Protein AF-A0A9P5RRE8-F1 (afdb_monomer_lite)

Radius of gyration: 22.24 Å; chains: 1; bounding box: 60×49×80 Å

Foldseek 3Di:
DLVVVLVPLQDQEDADEEDEPVRLVVVLVQLAQDPVDNDGSHNRHAYYAYPDYPPDDDPCNQVSLLSSLCSPQARHQYDHEAEHEQSNLVSCLRRHQQYQYDHYAAYNNCELVSVLSNQQSHLNHAEDAHHDPDDPPDPRGDAYEPCSVDPCPVVDDPPPDDPDGSNNVRHQYDFGAHDDPPPDDDFGFTFDDHDPDDDPDDDDDPDRDRDGPPPPPDDDDDDDDDDDD

pLDDT: mean 74.29, std 22.04, range [26.3, 97.75]

Sequence (229 aa):
WIRRLRVCVHLVSLHIQAVCLAELRVLVNALKPSTTTSTSVFPHLHSIHIDNFGAWLPDRLDENMAELLRACQTRWRSVNLPSLGTVAVETLIKHCGMLEHLVVRRCLGLTSASMQKILSSSPRLVTFSTLESDSLTVRETTHITVKDYIDLDSSLSSQQLLKSWQCELTLEVFRAKIAESLNQTSAHCTVWVPYPQASPKKRTRTKVTISNTMSMNVLRDSQTSNNSS

Organism: NCBI:txid64567

InterPro domains:
  IPR032675 Leucine-rich repeat domain superfamily [G3DSA:3.80.10.10] (2-210)

Structure (mmCIF, N/CA/C/O backbone):
data_AF-A0A9P5RRE8-F1
#
_entry.id   AF-A0A9P5RRE8-F1
#
loop_
_atom_site.group_PDB
_atom_site.id
_atom_site.type_symbol
_atom_site.label_atom_id
_atom_site.label_alt_id
_atom_site.label_comp_id
_atom_site.label_asym_id
_atom_si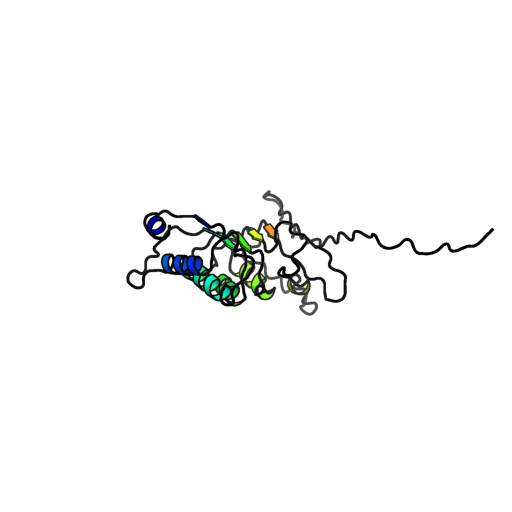te.label_entity_id
_atom_site.label_seq_id
_atom_site.pdbx_PDB_ins_code
_atom_site.Cartn_x
_atom_site.Cartn_y
_atom_site.Cartn_z
_atom_site.occupancy
_atom_site.B_iso_or_equiv
_atom_site.auth_seq_id
_atom_site.auth_comp_id
_atom_site.auth_asym_id
_atom_site.auth_atom_id
_atom_site.pdbx_PDB_model_num
ATOM 1 N N . TRP A 1 1 ? 12.536 -7.642 -19.749 1.00 80.44 1 TRP A N 1
ATOM 2 C CA . TRP A 1 1 ? 11.134 -7.899 -19.356 1.00 80.44 1 TRP A CA 1
ATOM 3 C C . TRP A 1 1 ? 10.226 -6.680 -19.568 1.00 80.44 1 TRP A C 1
ATOM 5 O O . TRP A 1 1 ? 9.163 -6.846 -20.144 1.00 80.44 1 TRP A O 1
ATOM 15 N N . ILE A 1 2 ? 10.647 -5.450 -19.246 1.00 78.62 2 ILE A N 1
ATOM 16 C CA . ILE A 1 2 ? 9.821 -4.226 -19.404 1.00 78.62 2 ILE A CA 1
ATOM 17 C C . ILE A 1 2 ? 9.302 -3.988 -20.829 1.00 78.62 2 ILE A C 1
ATOM 19 O O . ILE A 1 2 ? 8.134 -3.658 -21.007 1.00 78.62 2 ILE A O 1
ATOM 23 N N . ARG A 1 3 ? 10.127 -4.215 -21.863 1.00 84.06 3 ARG A N 1
ATOM 24 C CA . ARG A 1 3 ? 9.654 -4.150 -23.261 1.00 84.06 3 ARG A CA 1
ATOM 25 C C . ARG A 1 3 ? 8.518 -5.138 -23.543 1.00 84.06 3 ARG A C 1
ATOM 27 O O . ARG A 1 3 ? 7.618 -4.797 -24.292 1.00 84.06 3 ARG A O 1
ATOM 34 N N . ARG A 1 4 ? 8.546 -6.327 -22.925 1.00 85.56 4 ARG A N 1
ATOM 35 C CA . ARG A 1 4 ? 7.469 -7.322 -23.044 1.00 85.56 4 ARG A CA 1
ATOM 36 C C . ARG A 1 4 ? 6.225 -6.882 -22.280 1.00 85.56 4 ARG A C 1
ATOM 38 O O . ARG A 1 4 ? 5.140 -7.007 -22.824 1.00 85.56 4 ARG A O 1
ATOM 45 N N . LEU A 1 5 ? 6.384 -6.294 -21.086 1.00 85.69 5 LEU A N 1
ATOM 46 C CA . LEU A 1 5 ? 5.250 -5.733 -20.344 1.00 85.69 5 LEU A CA 1
ATOM 47 C C . LEU A 1 5 ? 4.485 -4.716 -21.185 1.00 85.69 5 LEU A C 1
ATOM 49 O O . LEU A 1 5 ? 3.274 -4.817 -21.250 1.00 85.69 5 LEU A O 1
ATOM 53 N N . ARG A 1 6 ? 5.161 -3.810 -21.903 1.00 83.81 6 ARG A N 1
ATOM 54 C CA . ARG A 1 6 ? 4.491 -2.793 -22.740 1.00 83.81 6 ARG A CA 1
ATOM 55 C C . ARG A 1 6 ? 3.540 -3.355 -23.804 1.00 83.81 6 ARG A C 1
ATOM 57 O O . ARG A 1 6 ? 2.680 -2.622 -24.271 1.00 83.81 6 ARG A O 1
ATOM 64 N N . VAL A 1 7 ? 3.695 -4.619 -24.194 1.00 88.69 7 VAL A N 1
ATOM 65 C CA . VAL A 1 7 ? 2.799 -5.287 -25.152 1.00 88.69 7 VAL A CA 1
ATOM 66 C C . VAL A 1 7 ? 1.551 -5.850 -24.451 1.00 88.69 7 VAL A C 1
ATOM 68 O O . VAL A 1 7 ? 0.517 -6.062 -25.077 1.00 88.69 7 VAL A O 1
ATOM 71 N N . CYS A 1 8 ? 1.604 -6.043 -23.133 1.00 90.56 8 CYS A N 1
ATOM 72 C CA . CYS A 1 8 ? 0.513 -6.564 -22.316 1.00 90.56 8 CYS A CA 1
ATOM 73 C C . CYS A 1 8 ? -0.484 -5.458 -21.933 1.00 90.56 8 CYS A C 1
ATOM 75 O O . CYS A 1 8 ? -0.593 -5.080 -20.767 1.00 90.56 8 CYS A O 1
ATOM 77 N N . VAL A 1 9 ? -1.249 -4.954 -22.903 1.00 89.81 9 VAL A N 1
ATOM 78 C CA . VAL A 1 9 ? -2.260 -3.900 -22.672 1.00 89.81 9 VAL A CA 1
ATOM 79 C C . VAL A 1 9 ? -3.349 -4.311 -21.672 1.00 89.81 9 VAL A C 1
ATOM 81 O O . VAL A 1 9 ? -3.897 -3.462 -20.976 1.00 89.81 9 VAL A O 1
ATOM 84 N N . HIS A 1 10 ? -3.609 -5.615 -21.542 1.00 94.12 10 HIS A N 1
ATOM 85 C CA . HIS A 1 10 ? -4.569 -6.199 -20.600 1.00 94.12 10 HIS A CA 1
ATOM 86 C C . HIS A 1 10 ? -3.937 -6.635 -19.272 1.00 94.12 10 HIS A C 1
ATOM 88 O O . HIS A 1 10 ? -4.516 -7.447 -18.558 1.00 94.12 10 HIS A O 1
ATOM 94 N N . LEU A 1 11 ? -2.738 -6.153 -18.933 1.00 94.19 11 LEU A N 1
ATOM 95 C CA . LEU A 1 11 ? -2.107 -6.492 -17.661 1.00 94.19 11 LEU A CA 1
ATOM 96 C C . LEU A 1 11 ? -2.949 -5.953 -16.494 1.00 94.19 11 LEU A C 1
ATOM 98 O O . LEU A 1 11 ? -3.102 -4.743 -16.349 1.00 94.19 11 LEU A O 1
ATOM 102 N N . VAL A 1 12 ? -3.472 -6.860 -15.668 1.00 95.50 12 VAL A N 1
ATOM 103 C CA . VAL A 1 12 ? -4.339 -6.543 -14.517 1.00 95.50 12 VAL A CA 1
ATOM 104 C C . VAL A 1 12 ? -3.569 -6.548 -13.195 1.00 95.50 12 VAL A C 1
ATOM 106 O O . VAL A 1 12 ? -3.781 -5.696 -12.327 1.00 95.50 12 VAL A O 1
ATOM 109 N N . SER A 1 13 ? -2.658 -7.510 -13.053 1.00 96.50 13 SER A N 1
ATOM 110 C CA . SER A 1 13 ? -1.859 -7.738 -11.854 1.00 96.50 13 SER A CA 1
ATOM 111 C C . SER A 1 13 ? -0.400 -7.955 -12.226 1.00 96.50 13 SER A C 1
ATOM 113 O O . SER A 1 13 ? -0.099 -8.626 -13.216 1.00 96.50 13 SER A O 1
ATOM 115 N N . LEU A 1 14 ? 0.498 -7.372 -11.437 1.00 95.44 14 LEU A N 1
ATOM 116 C CA . LEU A 1 14 ? 1.935 -7.507 -11.597 1.00 95.44 14 LEU A CA 1
ATOM 117 C C . LEU A 1 14 ? 2.554 -8.005 -10.295 1.00 95.44 14 LEU A C 1
ATOM 119 O O . LEU A 1 14 ? 2.571 -7.294 -9.291 1.00 95.44 14 LEU A O 1
ATOM 123 N N . HIS A 1 15 ? 3.104 -9.213 -10.338 1.00 95.88 15 HIS A N 1
ATOM 124 C CA . HIS A 1 15 ? 3.855 -9.802 -9.237 1.00 95.88 15 HIS A CA 1
ATOM 125 C C . HIS A 1 15 ? 5.331 -9.867 -9.608 1.00 95.88 15 HIS A C 1
ATOM 127 O O . HIS A 1 15 ? 5.690 -10.385 -10.665 1.00 95.88 15 HIS A O 1
ATOM 133 N N . ILE A 1 16 ? 6.179 -9.303 -8.752 1.00 93.06 16 ILE A N 1
ATOM 134 C CA . ILE A 1 16 ? 7.621 -9.274 -8.942 1.00 93.06 16 ILE A CA 1
ATOM 135 C C . ILE A 1 16 ? 8.304 -9.788 -7.683 1.00 93.06 16 ILE A C 1
ATOM 137 O O . ILE A 1 16 ? 8.138 -9.259 -6.583 1.00 93.06 16 ILE A O 1
ATOM 141 N N . GLN A 1 17 ? 9.108 -10.823 -7.865 1.00 91.44 17 GLN A N 1
ATOM 142 C CA . GLN A 1 17 ? 9.953 -11.368 -6.822 1.00 91.44 17 GLN A CA 1
ATOM 143 C C . GLN A 1 17 ? 11.336 -10.724 -6.915 1.00 91.44 17 GLN A C 1
ATOM 145 O O . GLN A 1 17 ? 11.879 -10.630 -8.009 1.00 91.44 17 GLN A O 1
ATOM 150 N N . ALA A 1 18 ? 11.893 -10.313 -5.771 1.00 80.62 18 ALA A N 1
ATOM 151 C CA . ALA A 1 18 ? 13.255 -9.787 -5.643 1.00 80.62 18 ALA A CA 1
ATOM 152 C C . ALA A 1 18 ? 13.597 -8.667 -6.645 1.00 80.62 18 ALA A C 1
ATOM 154 O O . ALA A 1 18 ? 14.193 -8.901 -7.691 1.00 80.62 18 ALA A O 1
ATOM 155 N N . VAL A 1 19 ? 13.253 -7.426 -6.299 1.00 84.56 19 VAL A N 1
ATOM 156 C CA . VAL A 1 19 ? 13.511 -6.262 -7.160 1.00 84.56 19 VAL A CA 1
ATOM 157 C C . VAL A 1 19 ? 14.700 -5.478 -6.626 1.00 84.56 19 VAL A C 1
ATOM 159 O O . VAL A 1 19 ? 14.684 -5.037 -5.476 1.00 84.56 19 VAL A O 1
ATOM 162 N N . CYS A 1 20 ? 15.729 -5.257 -7.447 1.00 90.06 20 CYS A N 1
ATOM 163 C CA . CYS A 1 20 ? 16.768 -4.292 -7.086 1.00 90.06 20 CYS A CA 1
ATOM 164 C C . CYS A 1 20 ? 16.300 -2.850 -7.365 1.00 90.06 20 CYS A C 1
ATOM 166 O O . CYS A 1 20 ? 15.386 -2.603 -8.155 1.00 90.06 20 CYS A O 1
ATOM 168 N N . LEU A 1 21 ? 16.943 -1.855 -6.748 1.00 89.62 21 LEU A N 1
ATOM 169 C CA . LEU A 1 21 ? 16.524 -0.452 -6.882 1.00 89.62 21 LEU A CA 1
ATOM 170 C C . LEU A 1 21 ? 16.512 0.043 -8.339 1.00 89.62 21 LEU A C 1
ATOM 172 O O . LEU A 1 21 ? 15.637 0.819 -8.726 1.00 89.62 21 LEU A O 1
ATOM 176 N N . ALA A 1 22 ? 17.477 -0.401 -9.150 1.00 91.00 22 ALA A N 1
ATOM 177 C CA . ALA A 1 22 ? 17.543 -0.034 -10.560 1.00 91.00 22 ALA A CA 1
ATOM 178 C C . ALA A 1 22 ? 16.308 -0.540 -11.319 1.00 91.00 22 ALA A C 1
ATOM 180 O O . ALA A 1 22 ? 15.677 0.229 -12.039 1.00 91.00 22 ALA A O 1
ATOM 181 N N . GLU A 1 23 ? 15.907 -1.792 -11.101 1.00 91.06 23 GLU A N 1
ATOM 182 C CA . GLU A 1 23 ? 14.725 -2.387 -11.732 1.00 91.06 23 GLU A CA 1
ATOM 183 C C . GLU A 1 23 ? 13.427 -1.722 -11.283 1.00 91.06 23 GLU A C 1
ATOM 185 O O . GLU A 1 23 ? 12.561 -1.473 -12.122 1.00 91.06 23 GLU A O 1
ATOM 190 N N . LEU A 1 24 ? 13.318 -1.359 -9.999 1.00 92.06 24 LEU A N 1
ATOM 191 C CA . LEU A 1 24 ? 12.180 -0.595 -9.487 1.00 92.06 24 LEU A CA 1
ATOM 192 C C . LEU A 1 24 ? 12.048 0.751 -10.212 1.00 92.06 24 LEU A C 1
ATOM 194 O O . LEU A 1 24 ? 10.953 1.118 -10.624 1.00 92.06 24 LEU A O 1
ATOM 198 N N . ARG A 1 25 ? 13.154 1.466 -10.446 1.00 92.94 25 ARG A N 1
ATOM 199 C CA . ARG A 1 25 ? 13.129 2.728 -11.208 1.00 92.94 25 ARG A CA 1
ATOM 200 C C . ARG A 1 25 ? 12.659 2.528 -12.640 1.00 92.94 25 ARG A C 1
ATOM 202 O O . ARG A 1 25 ? 11.852 3.315 -13.137 1.00 92.94 25 ARG A O 1
ATOM 209 N N . VAL A 1 26 ? 13.149 1.488 -13.319 1.00 93.19 26 VAL A N 1
ATOM 210 C CA . VAL A 1 26 ? 12.703 1.229 -14.693 1.00 93.19 26 VAL A CA 1
ATOM 211 C C . VAL A 1 26 ? 11.227 0.814 -14.713 1.00 93.19 26 VAL A C 1
ATOM 213 O O . VAL A 1 26 ? 10.501 1.249 -15.606 1.00 93.19 26 VAL A O 1
ATOM 216 N N . LEU A 1 27 ? 10.756 0.058 -13.714 1.00 93.00 27 LEU A N 1
ATOM 217 C CA . LEU A 1 27 ? 9.337 -0.254 -13.535 1.00 93.00 27 LEU A CA 1
ATOM 218 C C . LEU A 1 27 ? 8.502 1.016 -13.372 1.00 93.00 27 LEU A C 1
ATOM 220 O O . LEU A 1 27 ? 7.571 1.233 -14.139 1.00 93.00 27 LEU A O 1
ATOM 224 N N . VAL A 1 28 ? 8.858 1.871 -12.414 1.00 93.62 28 VAL A N 1
ATOM 225 C CA . VAL A 1 28 ? 8.182 3.147 -12.147 1.00 93.62 28 VAL A CA 1
ATOM 226 C C . VAL A 1 28 ? 8.079 3.979 -13.424 1.00 93.62 28 VAL A C 1
ATOM 228 O O . VAL A 1 28 ? 7.000 4.450 -13.774 1.00 93.62 28 VAL A O 1
ATOM 231 N N . ASN A 1 29 ? 9.174 4.104 -14.176 1.00 92.06 29 AS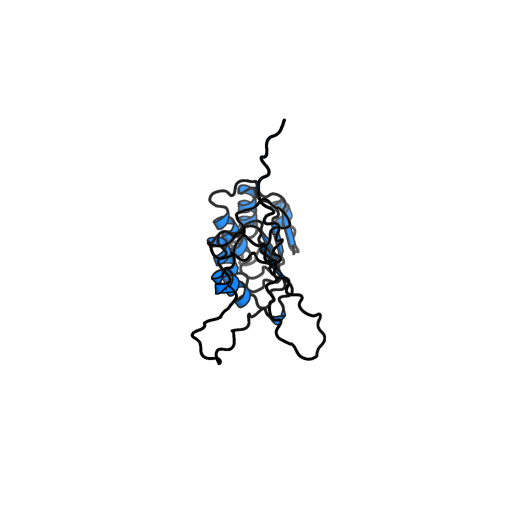N A N 1
ATOM 232 C CA . ASN A 1 29 ? 9.182 4.843 -15.438 1.00 92.06 29 ASN A CA 1
ATOM 233 C C . ASN A 1 29 ? 8.340 4.184 -16.537 1.00 92.06 29 ASN A C 1
ATOM 235 O O . ASN A 1 29 ? 7.840 4.879 -17.415 1.00 92.06 29 ASN A O 1
ATOM 239 N N . ALA A 1 30 ? 8.176 2.861 -16.511 1.00 91.19 30 ALA A N 1
ATOM 240 C CA . ALA A 1 30 ? 7.291 2.161 -17.436 1.00 91.19 30 ALA A CA 1
ATOM 241 C C . ALA A 1 30 ? 5.808 2.320 -17.070 1.00 91.19 30 ALA A C 1
ATOM 243 O O . ALA A 1 30 ? 4.969 2.271 -17.965 1.00 91.19 30 ALA A O 1
ATOM 244 N N . LEU A 1 31 ? 5.498 2.496 -15.782 1.00 91.56 31 LEU A N 1
ATOM 245 C CA . LEU A 1 31 ? 4.139 2.685 -15.271 1.00 91.56 31 LEU A CA 1
ATOM 246 C C . LEU A 1 31 ? 3.657 4.135 -15.377 1.00 91.56 31 LEU A C 1
ATOM 248 O O . LEU A 1 31 ? 2.453 4.363 -15.495 1.00 91.56 31 LEU A O 1
ATOM 252 N N . LYS A 1 32 ? 4.576 5.110 -15.323 1.00 90.81 32 LYS A N 1
ATOM 253 C CA . LYS A 1 32 ? 4.244 6.533 -15.454 1.00 90.81 32 LYS A CA 1
ATOM 254 C C . LYS A 1 32 ? 3.468 6.774 -16.760 1.00 90.81 32 LYS A C 1
ATOM 256 O O . LYS A 1 32 ? 3.878 6.269 -17.809 1.00 90.81 32 LYS A O 1
ATOM 261 N N . PRO A 1 33 ? 2.373 7.557 -16.722 1.00 86.62 33 PRO A N 1
ATOM 262 C CA . PRO A 1 33 ? 1.720 8.028 -17.934 1.00 86.62 33 PRO A CA 1
ATOM 263 C C . PRO A 1 33 ? 2.743 8.720 -18.833 1.00 86.62 33 PRO A C 1
ATOM 265 O O . PRO A 1 33 ? 3.636 9.421 -18.348 1.00 86.62 33 PRO A O 1
ATOM 268 N N . SER A 1 34 ? 2.628 8.508 -20.139 1.00 84.88 34 SER A N 1
ATOM 269 C CA . SER A 1 34 ? 3.499 9.194 -21.085 1.00 84.88 34 SER A CA 1
ATOM 270 C C . SER A 1 34 ? 3.222 10.696 -21.024 1.00 84.88 34 SER A C 1
ATOM 272 O O . SER A 1 34 ? 2.073 11.122 -21.001 1.00 84.88 34 SER A O 1
ATOM 274 N N . THR A 1 35 ? 4.258 11.531 -21.048 1.00 85.75 35 THR A N 1
ATOM 275 C CA . THR A 1 35 ? 4.074 12.994 -21.107 1.00 85.75 35 THR A CA 1
ATOM 276 C C . THR A 1 35 ? 3.379 13.444 -22.393 1.00 85.75 35 THR A C 1
ATOM 278 O O . THR A 1 35 ? 2.811 14.528 -22.439 1.00 85.75 35 THR A O 1
ATOM 281 N N . THR A 1 36 ? 3.416 12.606 -23.433 1.00 88.25 36 THR A N 1
ATOM 282 C CA . THR A 1 36 ? 2.820 12.883 -24.748 1.00 88.25 36 THR A CA 1
ATOM 283 C C . THR A 1 36 ? 1.382 12.396 -24.868 1.00 88.25 36 THR A C 1
ATOM 285 O O . THR A 1 36 ? 0.629 12.915 -25.684 1.00 88.25 36 THR A O 1
ATOM 288 N N . THR A 1 37 ? 0.987 11.400 -24.073 1.00 81.62 37 THR A N 1
ATOM 289 C CA . THR A 1 37 ? -0.350 10.806 -24.121 1.00 81.62 37 THR A CA 1
ATOM 290 C C . THR A 1 37 ? -0.856 10.633 -22.696 1.00 81.62 37 THR A C 1
ATOM 292 O O . THR A 1 37 ? -0.274 9.898 -21.907 1.00 81.62 37 THR A O 1
ATOM 295 N N . SER A 1 38 ? -1.970 11.286 -22.352 1.00 81.56 38 SER A N 1
ATOM 296 C CA . SER A 1 38 ? -2.584 11.208 -21.012 1.00 81.56 38 SER A CA 1
ATOM 297 C C . SER A 1 38 ? -3.068 9.799 -20.625 1.00 81.56 38 SER A C 1
ATOM 299 O O . SER A 1 38 ? -3.634 9.600 -19.553 1.00 81.56 38 SER A O 1
ATOM 301 N N . THR A 1 39 ? -2.863 8.807 -21.488 1.00 82.94 39 THR A N 1
ATOM 302 C CA . THR A 1 39 ? -3.197 7.406 -21.269 1.00 82.94 39 THR A CA 1
ATOM 303 C C . THR A 1 39 ? -2.045 6.681 -20.578 1.00 82.94 39 THR A C 1
ATOM 305 O O . THR A 1 39 ? -0.919 6.651 -21.076 1.00 82.94 39 THR A O 1
ATOM 308 N N . SER A 1 40 ? -2.335 6.049 -19.438 1.00 84.81 40 SER A N 1
ATOM 309 C CA . SER A 1 40 ? -1.409 5.099 -18.817 1.00 84.81 40 SER A CA 1
ATOM 310 C C . SER A 1 40 ? -1.080 3.966 -19.793 1.00 84.81 40 SER A C 1
ATOM 312 O O . SER A 1 40 ? -1.964 3.466 -20.488 1.00 84.81 40 SER A O 1
ATOM 314 N N . VAL A 1 41 ? 0.183 3.531 -19.798 1.00 87.44 41 VAL A N 1
ATOM 315 C CA . VAL A 1 41 ? 0.658 2.372 -20.577 1.00 87.44 41 VAL A CA 1
ATOM 316 C C . VAL A 1 41 ? -0.095 1.093 -20.188 1.00 87.44 41 VAL A C 1
ATOM 318 O O . VAL A 1 41 ? -0.244 0.188 -21.004 1.00 87.44 41 VAL A O 1
ATOM 321 N N . PHE A 1 42 ? -0.604 1.035 -18.955 1.00 91.31 42 PHE A N 1
ATOM 322 C CA . PHE A 1 42 ? -1.296 -0.121 -18.401 1.00 91.31 42 PHE A CA 1
ATOM 323 C C . PHE A 1 42 ? -2.689 0.274 -17.907 1.00 91.31 42 PHE A C 1
ATOM 325 O O . PHE A 1 42 ? -2.914 0.419 -16.704 1.00 91.31 42 PHE A O 1
ATOM 332 N N . PRO A 1 43 ? -3.662 0.444 -18.818 1.00 89.81 43 PRO A N 1
ATOM 333 C CA . PRO A 1 43 ? -4.989 0.943 -18.474 1.00 89.81 43 PRO A CA 1
ATOM 334 C C . PRO A 1 43 ? -5.820 -0.040 -17.641 1.00 89.81 43 PRO A C 1
ATOM 336 O O . PRO A 1 43 ? -6.920 0.319 -17.230 1.00 89.81 43 PRO A O 1
ATOM 339 N N . HIS A 1 44 ? -5.347 -1.257 -17.385 1.00 92.88 44 HIS A N 1
ATOM 340 C CA . HIS A 1 44 ? -6.048 -2.239 -16.555 1.00 92.88 44 HIS A CA 1
ATOM 341 C C . HIS A 1 44 ? -5.267 -2.651 -15.305 1.00 92.88 44 HIS A C 1
ATOM 343 O O . HIS A 1 44 ? -5.818 -3.370 -14.475 1.00 92.88 44 HIS A O 1
ATOM 349 N N . LEU A 1 45 ? -4.034 -2.164 -15.126 1.00 94.69 45 LEU A N 1
ATOM 350 C CA . LEU A 1 45 ? -3.211 -2.551 -13.988 1.00 94.69 45 LEU A CA 1
ATOM 351 C C . LEU A 1 45 ? -3.745 -1.896 -12.716 1.00 94.69 45 LEU A C 1
ATOM 353 O O . LEU A 1 45 ? -3.790 -0.672 -12.597 1.00 94.69 45 LEU A O 1
ATOM 357 N N . HIS A 1 46 ? -4.143 -2.731 -11.763 1.00 95.69 46 HIS A N 1
ATOM 358 C CA . HIS A 1 46 ? -4.680 -2.290 -10.477 1.00 95.69 46 HIS A CA 1
ATOM 359 C C . HIS A 1 46 ? -4.195 -3.133 -9.294 1.00 95.69 46 HIS A C 1
ATOM 361 O O . HIS A 1 46 ? -4.595 -2.879 -8.156 1.00 95.69 46 HIS A O 1
ATOM 367 N N . SER A 1 47 ? -3.369 -4.152 -9.536 1.00 96.94 47 SER A N 1
ATOM 368 C CA . SER A 1 47 ? -2.755 -4.967 -8.491 1.00 96.94 47 SER A CA 1
ATOM 369 C C . SER A 1 47 ? -1.243 -5.013 -8.674 1.00 96.94 47 SER A C 1
ATOM 371 O O . SER A 1 47 ? -0.754 -5.253 -9.779 1.00 96.94 47 SER A O 1
ATOM 373 N N . ILE A 1 48 ? -0.510 -4.762 -7.593 1.00 96.38 48 ILE A N 1
ATOM 374 C CA . ILE A 1 48 ? 0.942 -4.890 -7.556 1.00 96.38 48 ILE A CA 1
ATOM 375 C C . ILE A 1 48 ? 1.381 -5.650 -6.314 1.00 96.38 48 ILE A C 1
ATOM 377 O O . ILE A 1 48 ? 0.933 -5.371 -5.202 1.00 96.38 48 ILE A O 1
ATOM 381 N N . HIS A 1 49 ? 2.281 -6.603 -6.522 1.00 96.44 49 HIS A N 1
ATOM 382 C CA . HIS A 1 49 ? 2.881 -7.403 -5.472 1.00 96.44 49 HIS A CA 1
ATOM 383 C C . HIS A 1 49 ? 4.399 -7.424 -5.650 1.00 96.44 49 HIS A C 1
ATOM 385 O O . HIS A 1 49 ? 4.900 -7.861 -6.684 1.00 96.44 49 HIS A O 1
ATOM 391 N N . ILE A 1 50 ? 5.129 -6.947 -4.643 1.00 94.56 50 ILE A N 1
ATOM 392 C CA . ILE A 1 50 ? 6.587 -7.014 -4.574 1.00 94.56 50 ILE A CA 1
ATOM 393 C C . ILE A 1 50 ? 6.959 -7.760 -3.293 1.00 94.56 50 ILE A C 1
ATOM 395 O O . ILE A 1 50 ? 6.646 -7.308 -2.198 1.00 94.56 50 ILE A O 1
ATOM 399 N N . ASP A 1 51 ? 7.617 -8.910 -3.417 1.00 89.12 51 ASP A N 1
ATOM 400 C CA . ASP A 1 51 ? 7.838 -9.784 -2.256 1.00 89.12 51 ASP A CA 1
ATOM 401 C C . ASP A 1 51 ? 9.079 -9.444 -1.438 1.00 89.12 51 ASP A C 1
ATOM 403 O O . ASP A 1 51 ? 9.095 -9.631 -0.224 1.00 89.12 51 ASP A O 1
ATOM 407 N N . ASN A 1 52 ? 10.151 -9.000 -2.089 1.00 83.31 52 ASN A N 1
ATOM 408 C CA . ASN A 1 52 ? 11.436 -8.870 -1.420 1.00 83.31 52 ASN A CA 1
ATOM 409 C C . ASN A 1 52 ? 12.261 -7.734 -2.024 1.00 83.31 52 ASN A C 1
ATOM 411 O O . ASN A 1 52 ? 12.395 -7.642 -3.246 1.00 83.31 52 ASN A O 1
ATOM 415 N N . PHE A 1 53 ? 12.850 -6.916 -1.155 1.00 75.88 53 PHE A N 1
ATOM 416 C CA . PHE A 1 53 ? 14.052 -6.156 -1.491 1.00 75.88 53 PHE A CA 1
ATOM 417 C C . PHE A 1 53 ? 15.214 -6.880 -0.843 1.00 75.88 53 PHE A C 1
ATOM 419 O O . PHE A 1 53 ? 15.057 -7.406 0.257 1.00 75.88 53 PHE A O 1
ATOM 426 N N . GLY A 1 54 ? 16.371 -6.900 -1.506 1.00 68.75 54 GLY A N 1
ATOM 427 C CA . GLY A 1 54 ? 17.598 -7.387 -0.875 1.00 68.75 54 GLY A CA 1
ATOM 428 C C . GLY A 1 54 ? 17.757 -6.815 0.541 1.00 68.75 54 GLY A C 1
ATOM 429 O O . GLY A 1 54 ? 17.215 -5.753 0.840 1.00 68.75 54 GLY A O 1
ATOM 430 N N . ALA A 1 55 ? 18.475 -7.533 1.409 1.00 65.88 55 ALA A N 1
ATOM 431 C CA . ALA A 1 55 ? 18.546 -7.305 2.862 1.00 65.88 55 ALA A CA 1
ATOM 432 C C . ALA A 1 55 ? 18.840 -5.856 3.314 1.00 65.88 55 ALA A C 1
ATOM 434 O O . ALA A 1 55 ? 18.618 -5.516 4.471 1.00 65.88 55 ALA A O 1
ATOM 435 N N . TRP A 1 56 ? 19.284 -4.995 2.403 1.00 68.56 56 TRP A N 1
ATOM 436 C CA . TRP A 1 56 ? 19.582 -3.592 2.627 1.00 68.56 56 TRP A CA 1
ATOM 437 C C . TRP A 1 56 ? 18.512 -2.728 1.960 1.00 68.56 56 TRP A C 1
ATOM 439 O O . TRP A 1 56 ? 18.382 -2.742 0.735 1.00 68.56 56 TRP A O 1
ATOM 449 N N . LEU A 1 57 ? 17.749 -1.978 2.761 1.00 67.69 57 LEU A N 1
ATOM 450 C CA . LEU A 1 57 ? 16.875 -0.917 2.259 1.00 67.69 57 LEU A CA 1
ATOM 451 C C . LEU A 1 57 ? 17.786 0.251 1.840 1.00 67.69 57 LEU A C 1
ATOM 453 O O . LEU A 1 57 ? 18.400 0.861 2.710 1.00 67.69 57 LEU A O 1
ATOM 457 N N . PRO A 1 58 ? 17.942 0.555 0.542 1.00 75.94 58 PRO A N 1
ATOM 458 C CA . PRO A 1 58 ? 18.778 1.674 0.126 1.00 75.94 58 PRO A CA 1
ATOM 459 C C . PRO A 1 58 ? 18.139 3.006 0.541 1.00 75.94 58 PRO A C 1
ATOM 461 O O . PRO A 1 58 ? 16.911 3.117 0.529 1.00 75.94 58 PRO A O 1
ATOM 464 N N . ASP A 1 59 ? 18.968 4.034 0.761 1.00 77.19 59 ASP A N 1
ATOM 465 C CA . ASP A 1 59 ? 18.620 5.412 1.182 1.00 77.19 59 ASP A CA 1
ATOM 466 C C . ASP A 1 59 ? 17.594 6.155 0.300 1.00 77.19 59 ASP A C 1
ATOM 468 O O . ASP A 1 59 ? 17.325 7.332 0.504 1.00 77.19 59 ASP A O 1
ATOM 472 N N . ARG A 1 60 ? 17.032 5.503 -0.724 1.00 86.94 60 ARG A N 1
ATOM 473 C CA . ARG A 1 60 ? 16.010 6.066 -1.616 1.00 86.94 60 ARG A CA 1
ATOM 474 C C . ARG A 1 60 ? 14.838 5.139 -1.900 1.00 86.94 60 ARG A C 1
ATOM 476 O O . ARG A 1 60 ? 14.122 5.324 -2.888 1.00 86.94 60 ARG A O 1
ATOM 483 N N . LEU A 1 61 ? 14.689 4.052 -1.147 1.00 91.19 61 LEU A N 1
ATOM 484 C CA . LEU A 1 61 ? 13.612 3.108 -1.427 1.00 91.19 61 LEU A CA 1
ATOM 485 C C . LEU A 1 61 ? 12.240 3.773 -1.262 1.00 91.19 61 LEU A C 1
ATOM 487 O O . LEU A 1 61 ? 11.356 3.539 -2.084 1.00 91.19 61 LEU A O 1
ATOM 491 N N . ASP A 1 62 ? 12.093 4.633 -0.254 1.00 93.00 62 ASP A N 1
ATOM 492 C CA . ASP A 1 62 ? 10.833 5.299 0.064 1.00 93.00 62 ASP A CA 1
ATOM 493 C C . ASP A 1 62 ? 10.345 6.203 -1.078 1.00 93.00 62 ASP A C 1
ATOM 495 O O . ASP A 1 62 ? 9.206 6.086 -1.524 1.00 93.00 62 ASP A O 1
ATOM 499 N N . GLU A 1 63 ? 11.214 7.030 -1.661 1.00 95.56 63 GLU A N 1
ATOM 500 C CA . GLU A 1 63 ? 10.844 7.895 -2.785 1.00 95.56 63 GLU A CA 1
ATOM 501 C C . GLU A 1 63 ? 10.460 7.082 -4.020 1.00 95.56 63 GLU A C 1
ATOM 503 O O . GLU A 1 63 ? 9.518 7.439 -4.725 1.00 95.56 63 GLU A O 1
ATOM 508 N N . ASN A 1 64 ? 11.146 5.964 -4.278 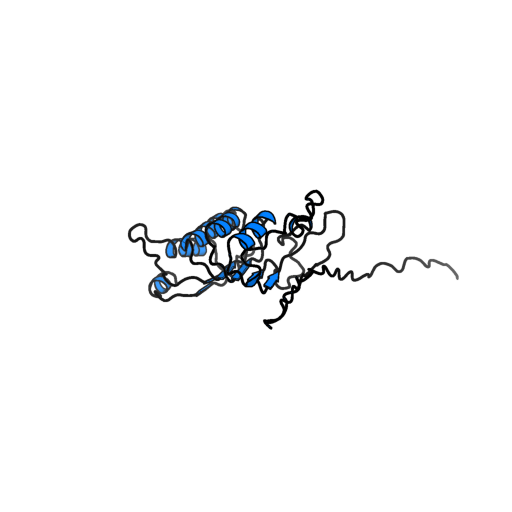1.00 94.06 64 ASN A N 1
ATOM 509 C CA . ASN A 1 64 ? 10.813 5.098 -5.409 1.00 94.06 64 ASN A CA 1
ATOM 510 C C . ASN A 1 64 ? 9.474 4.378 -5.195 1.00 94.06 64 ASN A C 1
ATOM 512 O O . ASN A 1 64 ? 8.706 4.229 -6.145 1.00 94.06 64 ASN A O 1
ATOM 516 N N . MET A 1 65 ? 9.155 3.990 -3.958 1.00 94.56 65 MET A N 1
ATOM 517 C CA . MET A 1 65 ? 7.833 3.465 -3.606 1.00 94.56 65 MET A CA 1
ATOM 518 C C . MET A 1 65 ? 6.744 4.520 -3.724 1.00 94.56 65 MET A C 1
ATOM 520 O O . MET A 1 65 ? 5.671 4.249 -4.260 1.00 94.56 65 MET A O 1
ATOM 524 N N . ALA A 1 66 ? 7.024 5.746 -3.292 1.00 95.50 66 ALA A N 1
ATOM 525 C CA . ALA A 1 66 ? 6.119 6.861 -3.491 1.00 95.50 66 ALA A CA 1
ATOM 526 C C . ALA A 1 66 ? 5.873 7.100 -4.990 1.00 95.50 66 ALA A C 1
ATOM 528 O O . ALA A 1 66 ? 4.731 7.216 -5.425 1.00 95.50 66 ALA A O 1
ATOM 529 N N . GLU A 1 67 ? 6.912 7.109 -5.823 1.00 95.75 67 GLU A N 1
ATOM 530 C CA . GLU A 1 67 ? 6.732 7.243 -7.270 1.00 95.75 67 GLU A CA 1
ATOM 531 C C . GLU A 1 67 ? 5.953 6.076 -7.890 1.00 95.75 67 GLU A C 1
ATOM 533 O O . GLU A 1 67 ? 5.115 6.309 -8.763 1.00 95.75 67 GLU A O 1
ATOM 538 N N . LEU A 1 68 ? 6.174 4.844 -7.421 1.00 94.94 68 LEU A N 1
ATOM 539 C CA . LEU A 1 68 ? 5.414 3.666 -7.840 1.00 94.94 68 LEU A CA 1
ATOM 540 C C . LEU A 1 68 ? 3.919 3.831 -7.552 1.00 94.94 68 LEU A C 1
ATOM 542 O O . LEU A 1 68 ? 3.083 3.624 -8.435 1.00 94.94 68 LEU A O 1
ATOM 546 N N . LEU A 1 69 ? 3.583 4.256 -6.334 1.00 94.88 69 LEU A N 1
ATOM 547 C CA . LEU A 1 69 ? 2.204 4.496 -5.921 1.00 94.88 69 LEU A CA 1
ATOM 548 C C . LEU A 1 69 ? 1.570 5.637 -6.732 1.00 94.88 69 LEU A C 1
ATOM 550 O O . LEU A 1 69 ? 0.433 5.495 -7.183 1.00 94.88 69 LEU A O 1
ATOM 554 N N . ARG A 1 70 ? 2.318 6.716 -7.018 1.00 93.69 70 ARG A N 1
ATOM 555 C CA . ARG A 1 70 ? 1.853 7.815 -7.888 1.00 93.69 70 ARG A CA 1
ATOM 556 C C . ARG A 1 70 ? 1.637 7.383 -9.329 1.00 93.69 70 ARG A C 1
ATOM 558 O O . ARG A 1 70 ? 0.761 7.941 -9.974 1.00 93.69 70 ARG A O 1
ATOM 565 N N . ALA A 1 71 ? 2.404 6.432 -9.859 1.00 90.19 71 ALA A N 1
ATOM 566 C CA . ALA A 1 71 ? 2.373 6.110 -11.287 1.00 90.19 71 ALA A CA 1
ATOM 567 C C . ALA A 1 71 ? 0.991 5.637 -11.782 1.00 90.19 71 ALA A C 1
ATOM 569 O O . ALA A 1 71 ? 0.633 5.928 -12.920 1.00 90.19 71 ALA A O 1
ATOM 570 N N . CYS A 1 72 ? 0.183 4.994 -10.929 1.00 79.75 72 CYS A N 1
ATOM 571 C CA . CYS A 1 72 ? -1.181 4.565 -11.287 1.00 79.75 72 CYS A CA 1
ATOM 572 C C . CYS A 1 72 ? -2.303 5.411 -10.646 1.00 79.75 72 CYS A C 1
ATOM 574 O O . CYS A 1 72 ? -3.466 5.014 -10.733 1.00 79.75 72 CYS A O 1
ATOM 576 N N . GLN A 1 73 ? -1.933 6.561 -10.054 1.00 73.50 73 GLN A N 1
ATOM 577 C CA . GLN A 1 73 ? -2.684 7.741 -9.563 1.00 73.50 73 GLN A CA 1
ATOM 578 C C . GLN A 1 73 ? -3.977 7.561 -8.743 1.00 73.50 73 GLN A C 1
ATOM 580 O O . GLN A 1 73 ? -4.190 8.359 -7.836 1.00 73.50 73 GLN A O 1
ATOM 585 N N . THR A 1 74 ? -4.830 6.578 -9.031 1.00 72.94 74 THR A N 1
ATOM 586 C CA . THR A 1 74 ? -6.104 6.299 -8.331 1.00 72.94 74 THR A CA 1
ATOM 587 C C . THR A 1 74 ? -6.592 4.855 -8.450 1.00 72.94 74 THR A C 1
ATOM 589 O O . THR A 1 74 ? -7.619 4.498 -7.874 1.00 72.94 74 THR A O 1
ATOM 592 N N . ARG A 1 75 ? -5.906 4.006 -9.223 1.00 88.19 75 ARG A N 1
ATOM 593 C CA . ARG A 1 75 ? -6.479 2.727 -9.676 1.00 88.19 75 ARG A CA 1
ATOM 594 C C . ARG A 1 75 ? -6.018 1.521 -8.883 1.00 88.19 75 ARG A C 1
ATOM 596 O O . ARG A 1 75 ? -6.485 0.422 -9.156 1.00 88.19 75 ARG A O 1
ATOM 603 N N . TRP A 1 76 ? -5.129 1.708 -7.914 1.00 95.19 76 TRP A N 1
ATOM 604 C CA . TRP A 1 76 ? -4.676 0.616 -7.070 1.00 95.19 76 TRP A CA 1
ATOM 605 C C . TRP A 1 76 ? -5.834 0.057 -6.245 1.00 95.19 76 TRP A C 1
ATOM 607 O O . TRP A 1 76 ? -6.398 0.745 -5.398 1.00 95.19 76 TRP A O 1
ATOM 617 N N . ARG A 1 77 ? -6.155 -1.211 -6.501 1.00 96.81 77 ARG A N 1
ATOM 618 C CA . ARG A 1 77 ? -7.068 -2.027 -5.697 1.00 96.81 77 ARG A CA 1
ATOM 619 C C . ARG A 1 77 ? -6.308 -2.953 -4.766 1.00 96.81 77 ARG A C 1
ATOM 621 O O . ARG A 1 77 ? -6.757 -3.207 -3.660 1.00 96.81 77 ARG A O 1
ATOM 628 N N . SER A 1 78 ? -5.153 -3.453 -5.188 1.00 97.69 78 SER A N 1
ATOM 629 C CA . SER A 1 78 ? -4.349 -4.371 -4.386 1.00 97.69 78 SER A CA 1
ATOM 630 C C . SER A 1 78 ? -2.888 -3.939 -4.399 1.00 97.69 78 SER A C 1
ATOM 632 O O . SER A 1 78 ? -2.276 -3.815 -5.458 1.00 97.69 78 SER A O 1
ATOM 634 N N . VAL A 1 79 ? -2.343 -3.677 -3.216 1.00 96.94 79 VAL A N 1
ATOM 635 C CA . VAL A 1 79 ? -0.960 -3.254 -3.007 1.00 96.94 79 VAL A CA 1
ATOM 636 C C . VAL A 1 79 ? -0.353 -4.171 -1.960 1.00 96.94 79 VAL A C 1
ATOM 638 O O . VAL A 1 79 ? -0.746 -4.140 -0.795 1.00 96.94 79 VAL A O 1
ATOM 641 N N . ASN A 1 80 ? 0.611 -4.984 -2.380 1.00 96.12 80 ASN A N 1
ATOM 642 C CA . ASN A 1 80 ? 1.429 -5.787 -1.488 1.00 96.12 80 ASN A CA 1
ATOM 643 C C . ASN A 1 80 ? 2.892 -5.380 -1.657 1.00 96.12 80 ASN A C 1
ATOM 645 O O . ASN A 1 80 ? 3.508 -5.659 -2.687 1.00 96.12 80 ASN A O 1
ATOM 649 N N . LEU A 1 81 ? 3.414 -4.654 -0.672 1.00 94.38 81 LEU A N 1
ATOM 650 C CA . LEU A 1 81 ? 4.762 -4.105 -0.702 1.00 94.38 81 LEU A CA 1
ATOM 651 C C . LEU A 1 81 ? 5.540 -4.572 0.529 1.00 94.38 81 LEU A C 1
ATOM 653 O O . LEU A 1 81 ? 5.005 -4.649 1.631 1.00 94.38 81 LEU A O 1
ATOM 657 N N . PRO A 1 82 ? 6.835 -4.855 0.395 1.00 91.75 82 PRO A N 1
ATOM 658 C CA . PRO A 1 82 ? 7.606 -5.404 1.501 1.00 91.75 82 PRO A CA 1
ATOM 659 C C . PRO A 1 82 ? 7.989 -4.313 2.508 1.00 91.75 82 PRO A C 1
ATOM 661 O O . PRO A 1 82 ? 8.218 -4.619 3.676 1.00 91.75 82 PRO A O 1
ATOM 664 N N . SER A 1 83 ? 8.065 -3.047 2.080 1.00 90.38 83 SER A N 1
ATOM 665 C CA . SER A 1 83 ? 8.361 -1.916 2.950 1.00 90.38 83 SER A CA 1
ATOM 666 C C . SER A 1 83 ? 7.796 -0.602 2.407 1.00 90.38 83 SER A C 1
ATOM 668 O O . SER A 1 83 ? 7.745 -0.414 1.190 1.00 90.38 83 SER A O 1
ATOM 670 N N . LEU A 1 84 ? 7.396 0.299 3.309 1.00 92.38 84 LEU A N 1
ATOM 671 C CA . LEU A 1 84 ? 7.010 1.680 3.014 1.00 92.38 84 LEU A CA 1
ATOM 672 C C . LEU A 1 84 ? 7.622 2.628 4.053 1.00 92.38 84 LEU A C 1
ATOM 674 O O . LEU A 1 84 ? 7.499 2.406 5.260 1.00 92.38 84 LEU A O 1
ATOM 678 N N . GLY A 1 85 ? 8.249 3.707 3.597 1.00 92.44 85 GLY A N 1
ATOM 679 C CA . GLY A 1 85 ? 8.620 4.816 4.468 1.00 92.44 85 GLY A CA 1
ATOM 680 C C . GLY A 1 85 ? 7.512 5.868 4.523 1.00 92.44 85 GLY A C 1
ATOM 681 O O . GLY A 1 85 ? 6.376 5.648 4.091 1.00 92.44 85 GLY A O 1
ATOM 682 N N . THR A 1 86 ? 7.831 7.012 5.114 1.00 93.12 86 THR A N 1
ATOM 683 C CA . THR A 1 86 ? 6.868 8.087 5.377 1.00 93.12 86 THR A CA 1
ATOM 684 C C . THR A 1 86 ? 6.335 8.695 4.085 1.00 93.12 86 THR A C 1
ATOM 686 O O . THR A 1 86 ? 5.127 8.886 3.945 1.00 93.12 86 THR A O 1
ATOM 689 N N . VAL A 1 87 ? 7.205 8.934 3.101 1.00 95.50 87 VAL A N 1
ATOM 690 C CA . VAL A 1 87 ? 6.832 9.577 1.834 1.00 95.50 87 VAL A CA 1
ATOM 691 C C . VAL A 1 87 ? 5.895 8.675 1.033 1.00 95.50 87 VAL A C 1
ATOM 693 O O . VAL A 1 87 ? 4.906 9.143 0.452 1.00 95.50 87 VAL A O 1
ATOM 696 N N . ALA A 1 88 ? 6.166 7.369 1.005 1.00 95.31 88 ALA A N 1
ATOM 697 C CA . ALA A 1 88 ? 5.312 6.421 0.313 1.00 95.31 88 ALA A CA 1
ATOM 698 C C . ALA A 1 88 ? 3.968 6.218 1.029 1.00 95.31 88 ALA A C 1
ATOM 700 O O . ALA A 1 88 ? 2.944 6.141 0.353 1.00 95.31 88 ALA A O 1
ATOM 701 N N . VAL A 1 89 ? 3.928 6.226 2.367 1.00 95.25 89 VAL A N 1
ATOM 702 C CA . VAL A 1 89 ? 2.667 6.183 3.136 1.00 95.25 89 VAL A CA 1
ATOM 703 C C . VAL A 1 89 ? 1.798 7.412 2.868 1.00 95.25 89 VAL A C 1
ATOM 705 O O . VAL A 1 89 ? 0.607 7.274 2.589 1.00 95.25 89 VAL A O 1
ATOM 708 N N . GLU A 1 90 ? 2.364 8.619 2.891 1.00 95.62 90 GLU A N 1
ATOM 709 C CA . GLU A 1 90 ? 1.600 9.827 2.559 1.00 95.62 90 GLU A CA 1
ATOM 710 C C . GLU A 1 90 ? 1.039 9.777 1.138 1.00 95.62 90 GLU A C 1
ATOM 712 O O . GLU A 1 90 ? -0.093 10.191 0.877 1.00 95.62 90 GLU A O 1
ATOM 717 N N . THR A 1 91 ? 1.834 9.248 0.212 1.00 95.56 91 THR A N 1
ATOM 718 C CA . THR A 1 91 ? 1.421 9.053 -1.173 1.00 95.56 91 THR A CA 1
ATOM 719 C C . THR A 1 91 ? 0.281 8.036 -1.274 1.00 95.56 91 THR A C 1
ATOM 721 O O . THR A 1 91 ? -0.697 8.287 -1.977 1.00 95.56 91 THR A O 1
ATOM 724 N N . LEU A 1 92 ? 0.372 6.917 -0.551 1.00 94.88 92 LEU A N 1
ATOM 725 C CA . LEU A 1 92 ? -0.670 5.894 -0.475 1.00 94.88 92 LEU A CA 1
ATOM 726 C C . LEU A 1 92 ? -2.007 6.513 -0.043 1.00 94.88 92 LEU A C 1
ATOM 728 O O . LEU A 1 92 ? -3.012 6.342 -0.728 1.00 94.88 92 LEU A O 1
ATOM 732 N N . ILE A 1 93 ? -1.995 7.300 1.038 1.00 94.56 93 ILE A N 1
ATOM 733 C CA . ILE A 1 93 ? -3.182 7.983 1.575 1.00 94.56 93 ILE A CA 1
ATOM 734 C C . ILE A 1 93 ? -3.810 8.918 0.537 1.00 94.56 93 ILE A C 1
ATOM 736 O O . ILE A 1 93 ? -5.032 8.945 0.400 1.00 94.56 93 ILE A O 1
ATOM 740 N N . LYS A 1 94 ? -2.984 9.683 -0.187 1.00 93.88 94 LYS A N 1
ATOM 741 C CA . LYS A 1 94 ? -3.445 10.676 -1.170 1.00 93.88 94 LYS A CA 1
ATOM 742 C C . LYS A 1 94 ? -4.027 10.042 -2.434 1.00 93.88 94 LYS A C 1
ATOM 744 O O . LYS A 1 94 ? -4.946 10.605 -3.018 1.00 93.88 94 LYS A O 1
ATOM 749 N N . HIS A 1 95 ? -3.482 8.908 -2.871 1.00 90.00 95 HIS A N 1
ATOM 750 C CA . HIS A 1 95 ? -3.724 8.390 -4.220 1.00 90.00 95 HIS A CA 1
ATOM 751 C C . HIS A 1 95 ? -4.455 7.049 -4.271 1.00 90.00 95 HIS A C 1
ATOM 753 O O . HIS A 1 95 ? -4.873 6.642 -5.346 1.00 90.00 95 HIS A O 1
ATOM 759 N N . CYS A 1 96 ? -4.640 6.335 -3.161 1.00 85.88 96 CYS A N 1
ATOM 760 C CA . CYS A 1 96 ? -5.142 4.957 -3.206 1.00 85.88 96 CYS A CA 1
ATOM 761 C C . CYS A 1 96 ? -6.527 4.781 -2.567 1.00 85.88 96 CYS A C 1
ATOM 763 O O . CYS A 1 96 ? -6.769 3.796 -1.883 1.00 85.88 96 CYS A O 1
ATOM 765 N N . GLY A 1 97 ? -7.471 5.694 -2.827 1.00 91.31 97 GLY A N 1
ATOM 766 C CA . GLY A 1 97 ? -8.832 5.609 -2.265 1.00 91.31 97 GLY A CA 1
ATOM 767 C C . GLY A 1 97 ? -9.680 4.424 -2.760 1.00 91.31 97 GLY A C 1
ATOM 768 O O . GLY A 1 97 ? -10.741 4.145 -2.210 1.00 91.31 97 GLY A O 1
ATOM 769 N N . MET A 1 98 ? -9.226 3.704 -3.793 1.00 95.12 98 MET A N 1
ATOM 770 C CA . MET A 1 98 ? -9.880 2.497 -4.326 1.00 95.12 98 MET A CA 1
ATOM 771 C C . MET A 1 98 ? -9.271 1.189 -3.813 1.00 95.12 98 MET A C 1
ATOM 773 O O . MET A 1 98 ? -9.565 0.127 -4.360 1.00 95.12 98 MET A O 1
ATOM 777 N N . LEU A 1 99 ? -8.441 1.262 -2.772 1.00 96.69 99 LEU A N 1
ATOM 778 C CA . LEU A 1 99 ? -7.820 0.097 -2.163 1.00 96.69 99 LEU A CA 1
ATOM 779 C C . LEU A 1 99 ? -8.864 -0.885 -1.621 1.00 96.69 99 LEU A C 1
ATOM 781 O O . LEU A 1 99 ? -9.751 -0.521 -0.853 1.00 96.69 99 LEU A O 1
ATOM 785 N N . GLU A 1 100 ? -8.689 -2.144 -2.003 1.00 97.44 100 GLU A N 1
ATOM 786 C CA . GLU A 1 100 ? -9.399 -3.326 -1.515 1.00 97.44 100 GLU A CA 1
ATOM 787 C C . GLU A 1 100 ? -8.443 -4.181 -0.661 1.00 97.44 100 GLU A C 1
ATOM 789 O O . GLU A 1 100 ? -8.821 -4.672 0.398 1.00 97.44 100 GLU A O 1
ATOM 794 N N . HIS A 1 101 ? -7.166 -4.290 -1.043 1.00 97.75 101 HIS A N 1
ATOM 795 C CA . HIS A 1 101 ? -6.165 -5.064 -0.307 1.00 97.75 101 HIS A CA 1
ATOM 796 C C . HIS A 1 101 ? -4.867 -4.282 -0.122 1.00 97.75 101 HIS A C 1
ATOM 798 O O . HIS A 1 101 ? -4.182 -3.965 -1.092 1.00 97.75 101 HIS A O 1
ATOM 804 N N . LEU A 1 102 ? -4.494 -4.034 1.129 1.00 96.50 102 LEU A N 1
ATOM 805 C CA . LEU A 1 102 ? -3.224 -3.442 1.516 1.00 96.50 102 LEU A CA 1
ATOM 806 C C . LEU A 1 102 ? -2.454 -4.418 2.404 1.00 96.50 102 LEU A C 1
ATOM 808 O O . LEU A 1 102 ? -2.874 -4.719 3.521 1.00 96.50 102 LEU A O 1
ATOM 812 N N . VAL A 1 103 ? -1.312 -4.891 1.920 1.00 95.00 103 VAL A N 1
ATOM 813 C CA . VAL A 1 103 ? -0.380 -5.713 2.694 1.00 95.00 103 VAL A CA 1
ATOM 814 C C . VAL A 1 103 ? 0.973 -5.030 2.679 1.00 95.00 103 VAL A C 1
ATOM 816 O O . VAL A 1 103 ? 1.556 -4.830 1.616 1.00 95.00 103 VAL A O 1
ATOM 819 N N . VAL A 1 104 ? 1.476 -4.640 3.847 1.00 92.50 104 VAL A N 1
ATOM 820 C CA . VAL A 1 104 ? 2.779 -3.986 3.922 1.00 92.50 104 VAL A CA 1
ATOM 821 C C . VAL A 1 104 ? 3.567 -4.448 5.135 1.00 92.50 104 VAL A C 1
ATOM 823 O O . VAL A 1 104 ? 3.179 -4.180 6.261 1.00 92.50 104 VAL A O 1
ATOM 826 N N . ARG A 1 105 ? 4.682 -5.147 4.916 1.00 88.19 105 ARG A N 1
ATOM 827 C CA . ARG A 1 105 ? 5.384 -5.865 5.997 1.00 88.19 105 ARG A CA 1
ATOM 828 C C . ARG A 1 105 ? 6.198 -4.930 6.903 1.00 88.19 105 ARG A C 1
ATOM 830 O O . ARG A 1 105 ? 6.051 -4.971 8.118 1.00 88.19 105 ARG A O 1
ATOM 837 N N . ARG A 1 106 ? 7.028 -4.055 6.321 1.00 87.19 106 ARG A N 1
ATOM 838 C CA . ARG A 1 106 ? 7.904 -3.122 7.059 1.00 87.19 106 ARG A CA 1
ATOM 839 C C . ARG A 1 106 ? 7.537 -1.662 6.805 1.00 87.19 106 ARG A C 1
ATOM 841 O O . ARG A 1 106 ? 8.066 -1.057 5.871 1.00 87.19 106 ARG A O 1
ATOM 848 N N . CYS A 1 107 ? 6.669 -1.065 7.621 1.00 87.12 107 CYS A N 1
ATOM 849 C CA . CYS A 1 107 ? 6.295 0.343 7.442 1.00 87.12 107 CYS A CA 1
ATOM 850 C C . CYS A 1 107 ? 6.861 1.249 8.533 1.00 87.12 107 CYS A C 1
ATOM 852 O O . CYS A 1 107 ? 6.198 1.491 9.543 1.00 87.12 107 CYS A O 1
ATOM 854 N N . LEU A 1 108 ? 8.051 1.806 8.321 1.00 83.44 108 LEU A N 1
ATOM 855 C CA . LEU A 1 108 ? 8.639 2.757 9.272 1.00 83.44 108 LEU A CA 1
ATOM 856 C C . LEU A 1 108 ? 7.844 4.071 9.332 1.00 83.44 108 LEU A C 1
ATOM 858 O O . LEU A 1 108 ? 7.751 4.694 10.384 1.00 83.44 108 LEU A O 1
ATOM 862 N N . GLY A 1 109 ? 7.228 4.468 8.215 1.00 78.75 109 GLY A N 1
ATOM 863 C CA . GLY A 1 109 ? 6.456 5.708 8.119 1.00 78.75 109 GLY A CA 1
ATOM 864 C C . GLY A 1 109 ? 4.979 5.600 8.495 1.00 78.75 109 GLY A C 1
ATOM 865 O O . GLY A 1 109 ? 4.261 6.598 8.471 1.00 78.75 109 GLY A O 1
ATOM 866 N N . LEU A 1 110 ? 4.484 4.397 8.794 1.00 87.62 110 LEU A N 1
ATOM 867 C CA . LEU A 1 110 ? 3.058 4.177 9.014 1.00 87.62 110 LEU A CA 1
ATOM 868 C C . LEU A 1 110 ? 2.704 4.413 10.480 1.00 87.62 110 LEU A C 1
ATOM 870 O O . LEU A 1 110 ? 2.690 3.504 11.302 1.00 87.62 110 LEU A O 1
ATOM 874 N N . THR A 1 111 ? 2.396 5.662 10.801 1.00 87.69 111 THR A N 1
ATOM 875 C CA . THR A 1 111 ? 1.850 6.024 12.109 1.00 87.69 111 THR A CA 1
ATOM 876 C C . THR A 1 111 ? 0.395 5.588 12.236 1.00 87.69 111 THR A C 1
ATOM 878 O O . THR A 1 111 ? -0.309 5.374 11.247 1.00 87.69 111 THR A O 1
ATOM 881 N N . SER A 1 112 ? -0.101 5.541 13.461 1.00 83.25 112 SER A N 1
ATOM 882 C CA . SER A 1 112 ? -1.521 5.376 13.743 1.00 83.25 112 SER A CA 1
ATOM 883 C C . SER A 1 112 ? -2.436 6.358 13.015 1.00 83.25 112 SER A C 1
ATOM 885 O O . SER A 1 112 ? -3.402 5.949 12.375 1.00 83.25 112 SER A O 1
ATOM 887 N N . ALA A 1 113 ? -2.101 7.649 13.054 1.00 85.56 113 ALA A N 1
ATOM 888 C CA . ALA A 1 113 ? -2.832 8.689 12.340 1.00 85.56 113 ALA A CA 1
ATOM 889 C C . ALA A 1 113 ? -2.864 8.408 10.828 1.00 85.56 113 ALA A C 1
ATOM 891 O O . ALA A 1 113 ? -3.864 8.659 10.156 1.00 85.56 113 ALA A O 1
ATOM 892 N N . SER A 1 114 ? -1.782 7.849 10.282 1.00 91.19 114 SER A N 1
ATOM 893 C CA . SER A 1 114 ? -1.720 7.427 8.882 1.00 91.19 114 SER A CA 1
ATOM 894 C C . SER A 1 114 ? -2.627 6.225 8.612 1.00 91.19 114 SER A C 1
ATOM 896 O O . SER A 1 114 ? -3.355 6.229 7.622 1.00 91.19 114 SER A O 1
ATOM 898 N N . MET A 1 115 ? -2.668 5.235 9.508 1.00 90.50 115 MET A N 1
ATOM 899 C CA . MET A 1 115 ? -3.594 4.101 9.394 1.00 90.50 115 MET A CA 1
ATOM 900 C C . MET A 1 115 ? -5.058 4.542 9.448 1.00 90.50 115 MET A C 1
ATOM 902 O O . MET A 1 115 ? -5.843 4.132 8.596 1.00 90.50 115 MET A O 1
ATOM 906 N N . GLN A 1 116 ? -5.420 5.422 10.387 1.00 87.31 116 GLN A N 1
ATOM 907 C CA . GLN A 1 116 ? -6.767 5.994 10.471 1.00 87.31 116 GLN A CA 1
ATOM 908 C C . GLN A 1 116 ? -7.145 6.723 9.176 1.00 87.31 116 GLN A C 1
ATOM 910 O O . GLN A 1 116 ? -8.263 6.566 8.680 1.00 87.31 116 GLN A O 1
ATOM 915 N N . LYS A 1 117 ? -6.208 7.478 8.586 1.00 91.94 117 LYS A N 1
ATOM 916 C CA . LYS A 1 117 ? -6.413 8.127 7.285 1.00 91.94 117 LYS A CA 1
ATOM 917 C C . LYS A 1 117 ? -6.654 7.110 6.171 1.00 91.94 117 LYS A C 1
ATOM 919 O O . LYS A 1 117 ? -7.585 7.321 5.407 1.00 91.94 117 LYS A O 1
ATOM 924 N N . ILE A 1 118 ? -5.895 6.012 6.105 1.00 93.19 118 ILE A N 1
ATOM 925 C CA . ILE A 1 118 ? -6.102 4.938 5.112 1.00 93.19 118 ILE A CA 1
ATOM 926 C C . ILE A 1 118 ? -7.493 4.311 5.267 1.00 93.19 118 ILE A C 1
ATOM 928 O O . ILE A 1 118 ? -8.241 4.219 4.294 1.00 93.19 118 ILE A O 1
ATOM 932 N N . LEU A 1 119 ? -7.862 3.929 6.494 1.00 91.88 119 LEU A N 1
ATOM 933 C CA . LEU A 1 119 ? -9.169 3.344 6.820 1.00 91.88 119 LEU A CA 1
ATOM 934 C C . LEU A 1 119 ? -10.328 4.298 6.483 1.00 91.88 119 LEU A C 1
ATOM 936 O O . LEU A 1 119 ? -11.412 3.866 6.087 1.00 91.88 119 LEU A O 1
ATOM 940 N N . SER A 1 120 ? -10.088 5.603 6.617 1.00 90.12 120 SER A N 1
ATOM 941 C CA . SER A 1 120 ? -11.063 6.652 6.319 1.00 90.12 120 SER A CA 1
ATOM 942 C C . SER A 1 120 ? -11.097 7.070 4.851 1.00 90.12 120 SER A C 1
ATOM 944 O O . SER A 1 120 ? -12.101 7.636 4.440 1.00 90.12 120 SER A O 1
ATOM 946 N N . SER A 1 121 ? -10.035 6.848 4.071 1.00 91.62 121 SER A N 1
ATOM 947 C CA . SER A 1 121 ? -9.960 7.243 2.656 1.00 91.62 121 SER A CA 1
ATOM 948 C C . SER A 1 121 ? -10.265 6.106 1.682 1.00 91.62 121 SER A C 1
ATOM 950 O O . SER A 1 121 ? -10.445 6.365 0.494 1.00 91.62 121 SER A O 1
ATOM 952 N N . SER A 1 122 ? -10.324 4.864 2.171 1.00 94.56 122 SER A N 1
ATOM 953 C CA . SER A 1 122 ? -10.464 3.657 1.349 1.00 94.56 122 SER A CA 1
ATOM 954 C C . SER A 1 122 ? -11.770 2.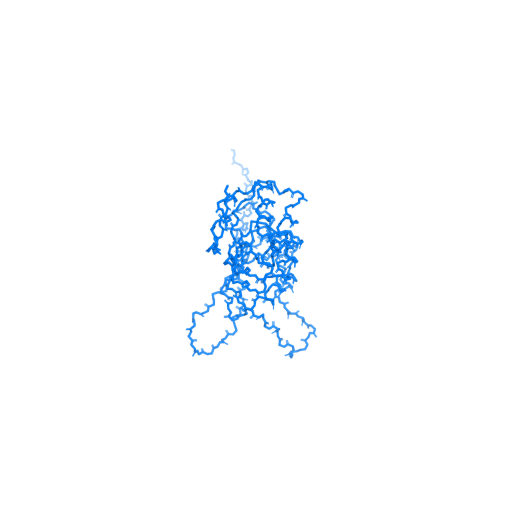917 1.668 1.00 94.56 122 SER A C 1
ATOM 956 O O . SER A 1 122 ? -11.717 1.874 2.307 1.00 94.56 122 SER A O 1
ATOM 958 N N . PRO A 1 123 ? -12.956 3.393 1.234 1.00 94.62 123 PRO A N 1
ATOM 959 C CA . PRO A 1 123 ? -14.266 2.812 1.584 1.00 94.62 123 PRO A CA 1
ATOM 960 C C . PRO A 1 123 ? -14.474 1.353 1.152 1.00 94.62 123 PRO A C 1
ATOM 962 O O . PRO A 1 123 ? -15.468 0.739 1.522 1.00 94.62 123 PRO A O 1
ATOM 965 N N . ARG A 1 124 ? -13.577 0.815 0.321 1.00 95.88 124 ARG A N 1
ATOM 966 C CA . ARG A 1 124 ? -13.641 -0.542 -0.230 1.00 95.88 124 ARG A CA 1
ATOM 967 C C . ARG A 1 124 ? -12.602 -1.482 0.367 1.00 95.88 124 ARG A C 1
ATOM 969 O O . ARG A 1 124 ? -12.465 -2.599 -0.118 1.00 95.88 124 ARG A O 1
ATOM 976 N N . LEU A 1 125 ? -11.860 -1.036 1.378 1.00 96.31 125 LEU A N 1
ATOM 977 C CA . LEU A 1 125 ? -10.781 -1.820 1.957 1.00 96.31 125 LEU A CA 1
ATOM 978 C C . LEU A 1 125 ? -11.352 -3.086 2.603 1.00 96.31 125 LEU A C 1
ATOM 980 O O . LEU A 1 125 ? -12.188 -3.003 3.499 1.00 96.31 125 LEU A O 1
ATOM 984 N N . VAL A 1 126 ? -10.895 -4.238 2.124 1.00 96.38 126 VAL A N 1
ATOM 985 C CA . VAL A 1 126 ? -11.244 -5.585 2.592 1.00 96.38 126 VAL A CA 1
ATOM 986 C C . VAL A 1 126 ? -10.133 -6.146 3.468 1.00 96.38 126 VAL A C 1
ATOM 988 O O . VAL A 1 126 ? -10.389 -6.746 4.510 1.00 96.38 126 VAL A O 1
ATOM 991 N N . THR A 1 127 ? -8.880 -5.927 3.070 1.00 94.81 127 THR A N 1
ATOM 992 C CA . THR A 1 127 ? -7.701 -6.394 3.801 1.00 94.81 127 THR A CA 1
ATOM 993 C C . THR A 1 127 ? -6.765 -5.237 4.095 1.00 94.81 127 THR A C 1
ATOM 995 O O . THR A 1 127 ? -6.324 -4.549 3.179 1.00 94.81 127 THR A O 1
ATOM 998 N N . PHE A 1 128 ? -6.386 -5.085 5.358 1.00 94.44 128 PHE A N 1
ATOM 999 C CA . PHE A 1 128 ? -5.270 -4.254 5.785 1.00 94.44 128 PHE A CA 1
ATOM 1000 C C . PHE A 1 128 ? -4.384 -5.071 6.725 1.00 94.44 128 PHE A C 1
ATOM 1002 O O . PHE A 1 128 ? -4.755 -5.340 7.866 1.00 94.44 128 PHE A O 1
ATOM 1009 N N . SER A 1 129 ? -3.215 -5.485 6.240 1.00 92.69 129 SER A N 1
ATOM 1010 C CA . SER A 1 129 ? -2.239 -6.238 7.022 1.00 92.69 129 SER A CA 1
ATOM 1011 C C . SER A 1 129 ? -0.887 -5.544 7.041 1.00 92.69 129 SER A C 1
ATOM 1013 O O . SER A 1 129 ? -0.280 -5.339 5.993 1.00 92.69 129 SER A O 1
ATOM 1015 N N . THR A 1 130 ? -0.386 -5.253 8.237 1.00 90.31 130 THR A N 1
ATOM 1016 C CA . THR A 1 130 ? 0.996 -4.822 8.475 1.00 90.31 130 THR A CA 1
ATOM 1017 C C . THR A 1 130 ? 1.839 -5.874 9.189 1.00 90.31 130 THR A C 1
ATOM 1019 O O . THR A 1 130 ? 2.966 -5.600 9.589 1.00 90.31 130 THR A O 1
ATOM 1022 N N . LEU A 1 131 ? 1.279 -7.065 9.420 1.00 85.06 131 LEU A N 1
ATOM 1023 C CA . LEU A 1 131 ? 2.000 -8.164 10.052 1.00 85.06 131 LEU A CA 1
ATOM 1024 C C . LEU A 1 131 ? 2.875 -8.883 9.025 1.00 85.06 131 LEU A C 1
ATOM 1026 O O . LEU A 1 131 ? 2.419 -9.237 7.935 1.00 85.06 131 LEU A O 1
ATOM 1030 N N . GLU A 1 132 ? 4.122 -9.124 9.406 1.00 80.25 132 GLU A N 1
ATOM 1031 C CA . GLU A 1 132 ? 5.010 -10.049 8.717 1.00 80.25 132 GLU A CA 1
ATOM 1032 C C . GLU A 1 132 ? 4.630 -11.481 9.118 1.00 80.25 132 GLU A C 1
ATOM 1034 O O . GLU A 1 132 ? 4.432 -11.761 10.302 1.00 80.25 132 GLU A O 1
ATOM 1039 N N . SER A 1 133 ? 4.455 -12.372 8.135 1.00 66.25 133 SER A N 1
ATOM 1040 C CA . SER A 1 133 ? 4.119 -13.775 8.401 1.00 66.25 133 SER A CA 1
ATOM 1041 C C . SER A 1 133 ? 5.344 -14.452 9.021 1.00 66.25 133 SER A C 1
ATOM 1043 O O . SER A 1 133 ? 6.309 -14.769 8.334 1.00 66.25 133 SER A O 1
ATOM 1045 N N . ASP A 1 134 ? 5.306 -14.627 10.338 1.00 55.00 134 ASP A N 1
ATOM 1046 C CA . ASP A 1 134 ? 6.001 -15.683 11.083 1.00 55.00 134 ASP A CA 1
ATOM 1047 C C . ASP A 1 134 ? 7.526 -15.606 11.270 1.00 55.00 134 ASP A C 1
ATOM 1049 O O . ASP A 1 134 ? 8.109 -16.520 11.856 1.00 55.00 134 ASP A O 1
ATOM 1053 N N . SER A 1 135 ? 8.210 -14.517 10.904 1.00 56.28 135 SER A N 1
ATOM 1054 C CA . SER A 1 135 ? 9.616 -14.368 11.305 1.00 56.28 135 SER A CA 1
ATOM 1055 C C . SER A 1 135 ? 9.727 -13.867 12.751 1.00 56.28 135 SER A C 1
ATOM 1057 O O . SER A 1 135 ? 9.599 -12.672 13.021 1.00 56.28 135 SER A O 1
ATOM 1059 N N . LEU A 1 136 ? 10.027 -14.782 13.678 1.00 54.75 136 LEU A N 1
ATOM 1060 C CA . LEU A 1 136 ? 10.262 -14.555 15.118 1.00 54.75 136 LEU A CA 1
ATOM 1061 C C . LEU A 1 136 ? 11.380 -13.536 15.459 1.00 54.75 136 LEU A C 1
ATOM 1063 O O . LEU A 1 136 ? 11.687 -13.330 16.630 1.00 54.75 136 LEU A O 1
ATOM 1067 N N . THR A 1 137 ? 12.019 -12.905 14.471 1.00 57.28 137 THR A N 1
ATOM 1068 C CA . THR A 1 137 ? 13.264 -12.140 14.639 1.00 57.28 137 THR A CA 1
ATOM 1069 C C . THR A 1 137 ? 13.182 -10.659 14.263 1.00 57.28 137 THR A C 1
ATOM 1071 O O . THR A 1 137 ? 14.135 -9.926 14.528 1.00 57.28 137 THR A O 1
ATOM 1074 N N . VAL A 1 138 ? 12.077 -10.165 13.692 1.00 56.84 138 VAL A N 1
ATOM 1075 C CA . VAL A 1 138 ? 12.036 -8.783 13.181 1.00 56.84 138 VAL A CA 1
ATOM 1076 C C . VAL A 1 138 ? 11.509 -7.817 14.246 1.00 56.84 138 VAL A C 1
ATOM 1078 O O . VAL A 1 138 ? 10.317 -7.746 14.545 1.00 56.84 138 VAL A O 1
ATOM 1081 N N . ARG A 1 139 ? 12.437 -7.054 14.840 1.00 57.59 139 ARG A N 1
ATOM 1082 C CA . ARG A 1 139 ? 12.161 -5.999 15.835 1.00 57.59 139 ARG A CA 1
ATOM 1083 C C . ARG A 1 139 ? 11.511 -4.740 15.237 1.00 57.59 139 ARG A C 1
ATOM 1085 O O . ARG A 1 139 ? 10.965 -3.943 15.989 1.00 57.59 139 ARG A O 1
ATOM 1092 N N . GLU A 1 140 ? 11.524 -4.573 13.916 1.00 58.47 140 GLU A N 1
ATOM 1093 C CA . GLU A 1 140 ? 11.123 -3.338 13.213 1.00 58.47 140 GLU A CA 1
ATOM 1094 C C . GLU A 1 140 ? 9.738 -3.431 12.562 1.00 58.47 140 GLU A C 1
ATOM 1096 O O . GLU A 1 140 ? 9.527 -3.122 11.390 1.00 58.47 140 GLU A O 1
ATOM 1101 N N . THR A 1 141 ? 8.762 -3.892 13.324 1.00 59.47 141 THR A N 1
ATOM 1102 C CA . THR A 1 141 ? 7.367 -3.918 12.878 1.00 59.47 141 THR A CA 1
ATOM 1103 C C . THR A 1 141 ? 6.683 -2.607 13.227 1.00 59.47 141 THR A C 1
ATOM 1105 O O . THR A 1 141 ? 6.847 -2.103 14.331 1.00 59.47 141 THR A O 1
ATOM 1108 N N . THR A 1 142 ? 5.862 -2.084 12.326 1.00 63.66 142 THR A N 1
ATOM 1109 C CA . THR A 1 142 ? 4.993 -0.936 12.589 1.00 63.66 142 THR A CA 1
ATOM 1110 C C . THR A 1 142 ? 4.105 -1.186 13.799 1.00 63.66 142 THR A C 1
ATOM 1112 O O . THR A 1 142 ? 3.452 -2.226 13.879 1.00 63.66 142 THR A O 1
ATOM 1115 N N . HIS A 1 143 ? 4.049 -0.219 14.708 1.00 65.44 143 HIS A N 1
ATOM 1116 C CA . HIS A 1 143 ? 3.242 -0.312 15.911 1.00 65.44 143 HIS A CA 1
ATOM 1117 C C . HIS A 1 143 ? 2.082 0.685 15.889 1.00 65.44 143 HIS A C 1
ATOM 1119 O O . HIS A 1 143 ? 2.272 1.867 15.615 1.00 65.44 143 HIS A O 1
ATOM 1125 N N . ILE A 1 144 ? 0.891 0.211 16.245 1.00 66.00 144 ILE A N 1
ATOM 1126 C CA . ILE A 1 144 ? -0.237 1.053 16.652 1.00 66.00 144 ILE A CA 1
ATOM 1127 C C . ILE A 1 144 ? -0.163 1.207 18.167 1.00 66.00 144 ILE A C 1
ATOM 1129 O O . ILE A 1 144 ? -0.022 0.204 18.868 1.00 66.00 144 ILE A O 1
ATOM 1133 N N . THR A 1 145 ? -0.262 2.421 18.706 1.00 65.69 145 THR A N 1
ATOM 1134 C CA . THR A 1 145 ? -0.410 2.556 20.158 1.00 65.69 145 THR A CA 1
ATOM 1135 C C . THR A 1 145 ? -1.870 2.336 20.535 1.00 65.69 145 THR A C 1
ATOM 1137 O O . THR A 1 145 ? -2.783 2.673 19.785 1.00 65.69 145 THR A O 1
ATOM 1140 N N . VAL A 1 146 ? -2.128 1.788 21.722 1.00 66.19 146 VAL A N 1
ATOM 1141 C CA . VAL A 1 146 ? -3.508 1.581 22.199 1.00 66.19 146 VAL A CA 1
ATOM 1142 C C . VAL A 1 146 ? -4.314 2.887 22.175 1.00 66.19 146 VAL A C 1
ATOM 1144 O O . VAL A 1 146 ? -5.487 2.870 21.819 1.00 66.19 146 VAL A O 1
ATOM 1147 N N . LYS A 1 147 ? -3.671 4.027 22.457 1.00 61.47 147 LYS A N 1
ATOM 1148 C CA . LYS A 1 147 ? -4.297 5.360 22.422 1.00 61.47 147 LYS A CA 1
ATOM 1149 C C . LYS A 1 147 ? -4.852 5.741 21.051 1.00 61.47 147 LYS A C 1
ATOM 1151 O O . LYS A 1 147 ? -5.733 6.578 20.967 1.00 61.47 147 LYS A O 1
ATOM 1156 N N . ASP A 1 148 ? -4.344 5.125 19.993 1.00 58.03 148 ASP A N 1
ATOM 1157 C CA . ASP A 1 148 ? -4.786 5.389 18.631 1.00 58.03 148 ASP A CA 1
ATOM 1158 C C . ASP A 1 148 ? -5.950 4.507 18.178 1.00 58.03 148 ASP A C 1
ATOM 1160 O O . ASP A 1 148 ? -6.636 4.812 17.200 1.00 58.03 148 ASP A O 1
ATOM 1164 N N . TYR A 1 149 ? -6.111 3.359 18.837 1.00 60.47 149 TYR A N 1
ATOM 1165 C CA . TYR A 1 149 ? -7.169 2.403 18.534 1.00 60.47 149 TYR A CA 1
ATOM 1166 C C . TYR A 1 149 ? -8.460 2.760 19.254 1.00 60.47 149 TYR A C 1
ATOM 1168 O O . TYR A 1 149 ? -9.559 2.448 18.796 1.00 60.47 149 TYR A O 1
ATOM 1176 N N . ILE A 1 150 ? -8.313 3.406 20.404 1.00 53.78 150 ILE A N 1
ATOM 1177 C CA . ILE A 1 150 ? -9.432 3.856 21.185 1.00 53.78 150 ILE A CA 1
ATOM 1178 C C . ILE A 1 150 ? -9.454 5.373 21.106 1.00 53.78 150 ILE A C 1
ATOM 1180 O O . ILE A 1 150 ? -8.711 6.041 21.815 1.00 53.78 150 ILE A O 1
ATOM 1184 N N . ASP A 1 151 ? -10.391 5.897 20.314 1.00 50.31 151 ASP A N 1
ATOM 1185 C CA . ASP A 1 151 ? -11.052 7.190 20.551 1.00 50.31 151 ASP A CA 1
ATOM 1186 C C . ASP A 1 151 ? -11.778 7.138 21.928 1.00 50.31 151 ASP A C 1
ATOM 1188 O O . ASP A 1 151 ? -12.961 7.434 22.076 1.00 50.31 151 ASP A O 1
ATOM 1192 N N . LEU A 1 152 ? -11.079 6.694 22.978 1.00 47.06 152 LEU A N 1
ATOM 1193 C CA . LEU A 1 152 ? -11.363 7.025 24.361 1.00 47.06 152 LEU A CA 1
ATOM 1194 C C . LEU A 1 152 ? -10.814 8.426 24.541 1.00 47.06 152 LEU A C 1
ATOM 1196 O O . LEU A 1 152 ? -9.856 8.648 25.282 1.00 47.06 152 LEU A O 1
ATOM 1200 N N . ASP A 1 153 ? -11.412 9.385 23.848 1.00 45.88 153 ASP A N 1
ATOM 1201 C CA . ASP A 1 153 ? -11.335 10.723 24.373 1.00 45.8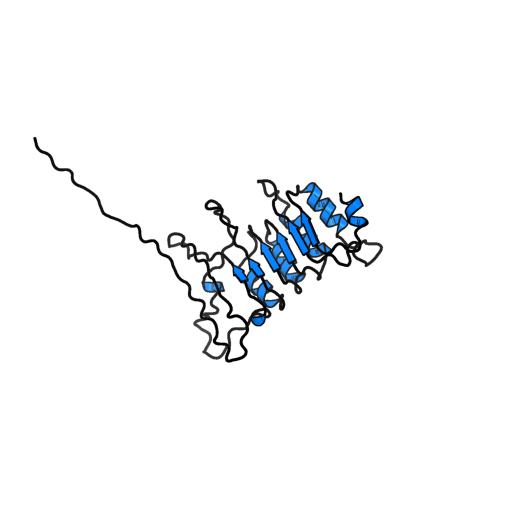8 153 ASP A CA 1
ATOM 1202 C C . ASP A 1 153 ? -12.178 10.706 25.649 1.00 45.88 153 ASP A C 1
ATOM 1204 O O . ASP A 1 153 ? -13.399 10.851 25.641 1.00 45.88 153 ASP A O 1
ATOM 1208 N N . SER A 1 154 ? -11.518 10.417 26.769 1.00 49.47 154 SER A N 1
ATOM 1209 C CA . SER A 1 154 ? -12.123 10.378 28.099 1.00 49.47 154 SER A CA 1
ATOM 1210 C C . SER A 1 154 ? -12.734 11.726 28.496 1.00 49.47 154 SER A C 1
ATOM 1212 O O . SER A 1 154 ? -13.404 11.808 29.522 1.00 49.47 154 SER A O 1
ATOM 1214 N N . SER A 1 155 ? -12.491 12.775 27.701 1.00 55.38 155 SER A N 1
ATOM 1215 C CA . SER A 1 155 ? -13.027 14.119 27.881 1.00 55.38 155 SER A CA 1
ATOM 1216 C C . SER A 1 155 ? -14.261 14.425 27.022 1.00 55.38 155 SER A C 1
ATOM 1218 O O . SER A 1 155 ? -14.980 15.379 27.323 1.00 55.38 155 SER A O 1
ATOM 1220 N N . LEU A 1 156 ? -14.562 13.619 25.995 1.00 53.12 156 LEU A N 1
ATOM 1221 C CA . LEU A 1 156 ? -15.697 13.873 25.113 1.00 53.12 156 LEU A CA 1
ATOM 1222 C C . LEU A 1 156 ? -16.945 13.192 25.674 1.00 53.12 156 LEU A C 1
ATOM 1224 O O . LEU A 1 156 ? -17.138 11.980 25.595 1.00 53.12 156 LEU A O 1
ATOM 1228 N N . SER A 1 157 ? -17.802 14.026 26.263 1.00 53.38 157 SER A N 1
ATOM 1229 C CA . SER A 1 157 ? -19.199 13.749 26.597 1.00 53.38 157 SER A CA 1
ATOM 1230 C C . SER A 1 157 ? -19.844 12.778 25.604 1.00 53.38 157 SER A C 1
ATOM 1232 O O . SER A 1 157 ? -19.714 12.964 24.395 1.00 53.38 157 SER A O 1
ATOM 1234 N N . SER A 1 158 ? -20.563 11.790 26.138 1.00 54.34 158 SER A N 1
ATOM 1235 C CA . SER A 1 158 ? -21.145 10.559 25.571 1.00 54.34 158 SER A CA 1
ATOM 1236 C C . SER A 1 158 ? -21.958 10.631 24.258 1.00 54.34 158 SER A C 1
ATOM 1238 O O . SER A 1 158 ? -22.711 9.707 23.960 1.00 54.34 158 SER A O 1
ATOM 1240 N N . GLN A 1 159 ? -21.859 11.705 23.478 1.00 52.72 159 GLN A N 1
ATOM 1241 C CA . GLN A 1 159 ? -22.626 11.968 22.262 1.00 52.72 159 GLN A CA 1
ATOM 1242 C C . GLN A 1 159 ? -21.787 12.078 20.985 1.00 52.72 159 GLN A C 1
ATOM 1244 O O . GLN A 1 159 ? -22.367 12.030 19.900 1.00 52.72 159 GLN A O 1
ATOM 1249 N N . GLN A 1 160 ? -20.453 12.163 21.054 1.00 51.47 160 GLN A N 1
ATOM 1250 C CA . GLN A 1 160 ? -19.644 11.991 19.846 1.00 51.47 160 GLN A CA 1
ATOM 1251 C C . GLN A 1 160 ? -19.537 10.503 19.525 1.00 51.47 160 GLN A C 1
ATOM 1253 O O . GLN A 1 160 ? -18.651 9.786 19.982 1.00 51.47 160 GLN A O 1
ATOM 1258 N N . LEU A 1 161 ? -20.528 10.044 18.752 1.00 60.28 161 LEU A N 1
ATOM 1259 C CA . LEU A 1 161 ? -20.498 8.773 18.049 1.00 60.28 161 LEU A CA 1
ATOM 1260 C C . LEU A 1 161 ? -19.111 8.614 17.428 1.00 60.28 161 LEU A C 1
ATOM 1262 O O . LEU A 1 161 ? -18.703 9.427 16.598 1.00 60.28 161 LEU A O 1
ATOM 1266 N N . LEU A 1 162 ? -18.410 7.565 17.849 1.00 62.44 162 LEU A N 1
ATOM 1267 C CA . LEU A 1 162 ? -17.153 7.142 17.252 1.00 62.44 162 LEU A CA 1
ATOM 1268 C C . LEU A 1 162 ? -17.320 7.151 15.740 1.00 62.44 162 LEU A C 1
ATOM 1270 O O . LEU A 1 162 ? -18.218 6.487 15.213 1.00 62.44 162 LEU A O 1
ATOM 1274 N N . LYS A 1 163 ? -16.519 7.975 15.064 1.00 69.31 163 LYS A N 1
ATOM 1275 C CA . LYS A 1 163 ? -16.639 8.148 13.624 1.00 69.31 163 LYS A CA 1
ATOM 1276 C C . LYS A 1 163 ? -16.310 6.808 12.982 1.00 69.31 163 LYS A C 1
ATOM 1278 O O . LYS A 1 163 ? -15.162 6.369 13.018 1.00 69.31 163 LYS A O 1
ATOM 1283 N N . SER A 1 164 ? -17.324 6.158 12.423 1.00 78.94 164 SER A N 1
ATOM 1284 C CA . SER A 1 164 ? -17.138 4.909 11.698 1.00 78.94 164 SER A CA 1
ATOM 1285 C C . SER A 1 164 ? -16.124 5.109 10.577 1.00 78.94 164 SER A C 1
ATOM 1287 O O . SER A 1 164 ? -16.113 6.134 9.882 1.00 78.94 164 SER A O 1
ATOM 1289 N N . TRP A 1 165 ? -15.239 4.129 10.403 1.00 87.06 165 TRP A N 1
ATOM 1290 C CA . TRP A 1 165 ? -14.355 4.114 9.245 1.00 87.06 165 TRP A CA 1
ATOM 1291 C C . TRP A 1 165 ? -15.186 3.919 7.985 1.00 87.06 165 TRP A C 1
ATOM 1293 O O . TRP A 1 165 ? -16.170 3.180 7.980 1.00 87.06 165 TRP A O 1
ATOM 1303 N N . GLN A 1 166 ? -14.762 4.532 6.881 1.00 88.81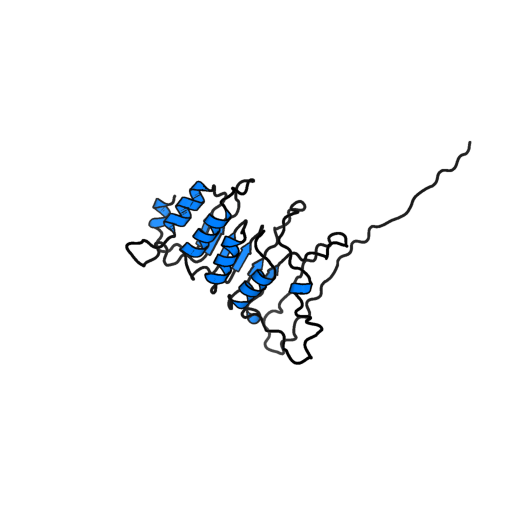 166 GLN A N 1
ATOM 1304 C CA . GLN A 1 166 ? -15.476 4.372 5.616 1.00 88.81 166 GLN A CA 1
ATOM 1305 C C . GLN A 1 166 ? -15.487 2.915 5.131 1.00 88.81 166 GLN A C 1
ATOM 1307 O O . GLN A 1 166 ? -16.438 2.502 4.474 1.00 88.81 166 GLN A O 1
ATOM 1312 N N . CYS A 1 167 ? -14.460 2.135 5.478 1.00 89.56 167 CYS A N 1
ATOM 1313 C CA . CYS A 1 167 ? -14.375 0.704 5.187 1.00 89.56 167 CYS A CA 1
ATOM 1314 C C . CYS A 1 167 ? -14.979 -0.206 6.258 1.00 89.56 167 CYS A C 1
ATOM 1316 O O . CYS A 1 167 ? -14.853 -1.418 6.132 1.00 89.56 167 CYS A O 1
ATOM 1318 N N . GLU A 1 168 ? -15.621 0.309 7.315 1.00 89.25 168 GLU A N 1
ATOM 1319 C CA . GLU A 1 168 ? -16.062 -0.533 8.444 1.00 89.25 168 GLU A CA 1
ATOM 1320 C C . GLU A 1 168 ? -16.940 -1.715 7.997 1.00 89.25 168 GLU A C 1
ATOM 1322 O O . GLU A 1 168 ? -16.888 -2.787 8.597 1.00 89.25 168 GLU A O 1
ATOM 1327 N N . LEU A 1 169 ? -17.721 -1.536 6.927 1.00 89.62 169 LEU A N 1
ATOM 1328 C CA . LEU A 1 169 ? -18.606 -2.568 6.388 1.00 89.62 169 LEU A CA 1
ATOM 1329 C C . LEU A 1 169 ? -17.930 -3.538 5.415 1.00 89.62 169 LEU A C 1
ATOM 1331 O O . LEU A 1 169 ? -18.506 -4.591 5.144 1.00 89.62 169 LEU A O 1
ATOM 1335 N N . THR A 1 170 ? -16.780 -3.166 4.855 1.00 93.69 170 THR A N 1
ATOM 1336 C CA . THR A 1 170 ? -16.044 -3.963 3.863 1.00 93.69 170 THR A CA 1
ATOM 1337 C C . THR A 1 170 ? -14.818 -4.642 4.453 1.00 93.69 170 THR A C 1
ATOM 1339 O O . THR A 1 170 ? -14.350 -5.619 3.884 1.00 93.69 170 THR A O 1
ATOM 1342 N N . LEU A 1 171 ? -14.287 -4.129 5.564 1.00 92.38 171 LEU A N 1
ATOM 1343 C CA . LEU A 1 171 ? -13.044 -4.586 6.166 1.00 92.38 171 LEU A CA 1
ATOM 1344 C C . LEU A 1 171 ? -13.246 -5.935 6.859 1.00 92.38 171 LEU A C 1
ATOM 1346 O O . LEU A 1 171 ? -13.783 -6.016 7.962 1.00 92.38 171 LEU A O 1
ATOM 1350 N N . GLU A 1 172 ? -12.773 -6.993 6.211 1.00 91.75 172 GLU A N 1
ATOM 1351 C CA . GLU A 1 172 ? -12.844 -8.365 6.716 1.00 91.75 172 GLU A CA 1
ATOM 1352 C C . GLU A 1 172 ? -11.594 -8.744 7.512 1.00 91.75 172 GLU A C 1
ATOM 1354 O O . GLU A 1 172 ? -11.670 -9.481 8.493 1.00 91.75 172 GLU A O 1
ATOM 1359 N N . VAL A 1 173 ? -10.428 -8.236 7.098 1.00 90.19 173 VAL A N 1
ATOM 1360 C CA . VAL A 1 173 ? -9.137 -8.568 7.705 1.00 90.19 173 VAL A CA 1
ATOM 1361 C C . VAL A 1 173 ? -8.400 -7.292 8.075 1.00 90.19 173 VAL A C 1
ATOM 1363 O O . VAL A 1 173 ? -7.933 -6.557 7.207 1.00 90.19 173 VAL A O 1
ATOM 1366 N N . PHE A 1 174 ? -8.222 -7.077 9.376 1.00 89.31 174 PHE A N 1
ATOM 1367 C CA . PHE A 1 174 ? -7.339 -6.051 9.915 1.00 89.31 174 PHE A CA 1
ATOM 1368 C C . PHE A 1 174 ? -6.274 -6.707 10.790 1.00 89.31 174 PHE A C 1
ATOM 1370 O O . PHE A 1 174 ? -6.592 -7.361 11.780 1.00 89.31 174 PHE A O 1
ATOM 1377 N N . ARG A 1 175 ? -5.007 -6.559 10.411 1.00 87.38 175 ARG A N 1
ATOM 1378 C CA . ARG A 1 175 ? -3.863 -7.157 11.099 1.00 87.38 175 ARG A CA 1
ATOM 1379 C C . ARG A 1 175 ? -2.788 -6.104 11.279 1.00 87.38 175 ARG A C 1
ATOM 1381 O O . ARG A 1 175 ? -2.168 -5.691 10.308 1.00 87.38 175 ARG A O 1
ATOM 1388 N N . ALA A 1 176 ? -2.534 -5.703 12.512 1.00 85.69 176 ALA A N 1
ATOM 1389 C CA . ALA A 1 176 ? -1.458 -4.781 12.835 1.00 85.69 176 ALA A CA 1
ATOM 1390 C C . ALA A 1 176 ? -0.860 -5.130 14.193 1.00 85.69 176 ALA A C 1
ATOM 1392 O O . ALA A 1 176 ? -1.543 -5.703 15.043 1.00 85.69 176 ALA A O 1
ATOM 1393 N N . LYS A 1 177 ? 0.416 -4.793 14.399 1.00 78.75 177 LYS A N 1
ATOM 1394 C CA . LYS A 1 177 ? 1.055 -4.976 15.701 1.00 78.75 177 LYS A CA 1
ATOM 1395 C C . LYS A 1 177 ? 0.719 -3.791 16.595 1.00 78.75 177 LYS A C 1
ATOM 1397 O O . LYS A 1 177 ? 0.777 -2.641 16.165 1.00 78.75 177 LYS A O 1
ATOM 1402 N N . ILE A 1 178 ? 0.404 -4.072 17.850 1.00 73.69 178 ILE A N 1
ATOM 1403 C CA . ILE A 1 178 ? 0.170 -3.048 18.867 1.00 73.69 178 ILE A CA 1
ATOM 1404 C C . ILE A 1 178 ? 1.476 -2.862 19.650 1.00 73.69 178 ILE A C 1
ATOM 1406 O O . ILE A 1 178 ? 2.089 -3.845 20.064 1.00 73.69 178 ILE A O 1
ATOM 1410 N N . ALA A 1 179 ? 1.955 -1.625 19.808 1.00 67.69 179 ALA A N 1
ATOM 1411 C CA . ALA A 1 179 ? 2.993 -1.337 20.800 1.00 67.69 179 ALA A CA 1
ATOM 1412 C C . ALA A 1 179 ? 2.349 -1.329 22.184 1.00 67.69 179 ALA A C 1
ATOM 1414 O O . ALA A 1 179 ? 1.475 -0.505 22.464 1.00 67.69 179 ALA A O 1
ATOM 1415 N N . GLU A 1 180 ? 2.819 -2.212 23.059 1.00 60.56 180 GLU A N 1
ATOM 1416 C CA . GLU A 1 180 ? 2.671 -2.001 24.493 1.00 60.56 180 GLU A CA 1
ATOM 1417 C C . GLU A 1 180 ? 3.480 -0.762 24.884 1.00 60.56 180 GLU A C 1
ATOM 1419 O O . GLU A 1 180 ? 4.590 -0.542 24.391 1.00 60.56 180 GLU A O 1
ATOM 1424 N N . SER A 1 181 ? 2.898 0.095 25.727 1.00 52.81 181 SER A N 1
ATOM 1425 C CA . SER A 1 181 ? 3.605 1.274 26.228 1.00 52.81 181 SER A CA 1
ATOM 1426 C C . SER A 1 181 ? 4.927 0.840 26.871 1.00 52.81 181 SER A C 1
ATOM 1428 O O . SER A 1 181 ? 4.955 -0.205 27.517 1.00 52.81 181 SER A O 1
ATOM 1430 N N . LEU A 1 182 ? 5.975 1.654 26.713 1.00 49.38 182 LEU A N 1
ATOM 1431 C CA . LEU A 1 182 ? 7.404 1.409 26.996 1.00 49.38 182 LEU A CA 1
ATOM 1432 C C . LEU A 1 182 ? 7.798 0.780 28.357 1.00 49.38 182 LEU A C 1
ATOM 1434 O O . LEU A 1 182 ? 8.981 0.548 28.578 1.00 49.38 182 LEU A O 1
ATOM 1438 N N . ASN A 1 183 ? 6.857 0.462 29.246 1.00 52.88 183 ASN A N 1
ATOM 1439 C CA . ASN A 1 183 ? 7.114 -0.059 30.587 1.00 52.88 183 ASN A CA 1
ATOM 1440 C C . ASN A 1 183 ? 6.760 -1.544 30.796 1.00 52.88 183 ASN A C 1
ATOM 1442 O O . ASN A 1 183 ? 6.895 -2.019 31.922 1.00 52.88 183 ASN A O 1
ATOM 1446 N N . GLN A 1 184 ? 6.310 -2.293 29.782 1.00 45.03 184 GLN A N 1
ATOM 1447 C CA . GLN A 1 184 ? 5.990 -3.721 29.941 1.00 45.03 184 GLN A CA 1
ATOM 1448 C C . GLN A 1 184 ? 6.533 -4.578 28.790 1.00 45.03 184 GLN A C 1
ATOM 1450 O O . GLN A 1 184 ? 6.616 -4.160 27.638 1.00 45.03 184 GLN A O 1
ATOM 1455 N N . THR A 1 185 ? 6.989 -5.776 29.151 1.00 46.25 185 THR A N 1
ATOM 1456 C CA . THR A 1 185 ? 7.589 -6.793 28.284 1.00 46.25 185 THR A CA 1
ATOM 1457 C C . THR A 1 185 ? 6.649 -7.196 27.145 1.00 46.25 185 THR A C 1
ATOM 1459 O O . THR A 1 185 ? 5.647 -7.849 27.400 1.00 46.25 185 THR A O 1
ATOM 1462 N N . SER A 1 186 ? 7.034 -6.849 25.911 1.00 40.53 186 SER A N 1
ATOM 1463 C CA . SER A 1 186 ? 6.394 -7.164 24.619 1.00 40.53 186 SER A CA 1
ATOM 1464 C C . SER A 1 186 ? 5.455 -8.385 24.611 1.00 40.53 186 SER A C 1
ATOM 1466 O O . SER A 1 186 ? 5.897 -9.507 24.352 1.00 40.53 186 SER A O 1
ATOM 1468 N N . ALA A 1 187 ? 4.149 -8.162 24.759 1.00 44.91 187 ALA A N 1
ATOM 1469 C CA . ALA A 1 187 ? 3.124 -9.133 24.391 1.00 44.91 187 ALA A CA 1
ATOM 1470 C C . ALA A 1 187 ? 2.789 -9.040 22.886 1.00 44.91 187 ALA A C 1
ATOM 1472 O O . ALA A 1 187 ? 2.531 -7.967 22.336 1.00 44.91 187 ALA A O 1
ATOM 1473 N N . HIS A 1 188 ? 2.761 -10.181 22.189 1.00 42.75 188 HIS A N 1
ATOM 1474 C CA . HIS A 1 188 ? 2.228 -10.264 20.827 1.00 42.75 188 HIS A CA 1
ATOM 1475 C C . HIS A 1 188 ? 0.695 -10.250 20.878 1.00 42.75 188 HIS A C 1
ATOM 1477 O O . HIS A 1 188 ? 0.059 -11.293 21.004 1.00 42.75 188 HIS A O 1
ATOM 1483 N N . CYS A 1 189 ? 0.086 -9.071 20.766 1.00 38.66 189 CYS A N 1
ATOM 1484 C CA . CYS A 1 189 ? -1.358 -8.974 20.584 1.00 38.66 189 CYS A CA 1
ATOM 1485 C C . CYS A 1 189 ? -1.702 -9.138 19.100 1.00 38.66 189 CYS A C 1
ATOM 1487 O O . CYS A 1 189 ? -1.442 -8.250 18.287 1.00 38.66 189 CYS A O 1
ATOM 1489 N N . THR A 1 190 ? -2.287 -10.283 18.748 1.00 41.41 190 THR A N 1
ATOM 1490 C CA . THR A 1 190 ? -2.918 -10.469 17.438 1.00 41.41 190 THR A CA 1
ATOM 1491 C C . THR A 1 190 ? -4.408 -10.232 17.611 1.00 41.41 190 THR A C 1
ATOM 1493 O O . THR A 1 190 ? -5.122 -11.094 18.122 1.00 41.41 190 THR A O 1
ATOM 1496 N N . VAL A 1 191 ? -4.889 -9.057 17.206 1.00 40.72 191 VAL A N 1
ATOM 1497 C CA . VAL A 1 191 ? -6.329 -8.798 17.177 1.00 40.72 191 VAL A CA 1
ATOM 1498 C C . VAL A 1 191 ? -6.911 -9.531 15.975 1.00 40.72 191 VAL A C 1
ATOM 1500 O O . VAL A 1 191 ? -6.804 -9.078 14.838 1.00 40.72 191 VAL A O 1
ATOM 1503 N N . TRP A 1 192 ? -7.528 -10.680 16.228 1.00 35.81 192 TRP A N 1
ATOM 1504 C CA . TRP A 1 192 ? -8.447 -11.286 15.279 1.00 35.81 192 TRP A CA 1
ATOM 1505 C C . TRP A 1 192 ? -9.814 -10.661 15.504 1.00 35.81 192 TRP A C 1
ATOM 1507 O O . TRP A 1 192 ? -10.437 -10.872 16.542 1.00 35.81 192 TRP A O 1
ATOM 1517 N N . VAL A 1 193 ? -10.284 -9.885 14.532 1.00 40.78 193 VAL A N 1
ATOM 1518 C CA . VAL A 1 193 ? -11.698 -9.521 14.452 1.00 40.78 193 VAL A CA 1
ATOM 1519 C C . VAL A 1 193 ? -12.339 -10.512 13.482 1.00 40.78 193 VAL A C 1
ATOM 1521 O O . VAL A 1 193 ? -12.304 -10.268 12.278 1.00 40.78 193 VAL A O 1
ATOM 1524 N N . PRO A 1 194 ? -12.871 -11.663 13.938 1.00 37.03 194 PRO A N 1
ATOM 1525 C CA . PRO A 1 194 ? -13.723 -12.467 13.081 1.00 37.03 194 PRO A CA 1
ATOM 1526 C C . PRO A 1 194 ? -14.975 -11.639 12.797 1.00 37.03 194 PRO A C 1
ATOM 1528 O O . PRO A 1 194 ? -15.820 -11.440 13.672 1.00 37.03 194 PRO A O 1
ATOM 1531 N N . TYR A 1 195 ? -15.073 -11.098 11.585 1.00 41.59 195 TYR A N 1
ATOM 1532 C CA . TYR A 1 195 ? -16.308 -10.475 11.142 1.00 41.59 195 TYR A CA 1
ATOM 1533 C C . TYR A 1 195 ? -17.330 -11.595 10.902 1.00 41.59 195 TYR A C 1
ATOM 1535 O O . TYR A 1 195 ? -17.031 -12.540 10.163 1.00 41.59 195 TYR A O 1
ATOM 1543 N N . PRO A 1 196 ? -18.513 -11.564 11.539 1.00 40.00 196 PRO A N 1
ATOM 1544 C CA . PRO A 1 196 ? -19.511 -12.597 11.321 1.00 40.00 196 PRO A CA 1
ATOM 1545 C C . PRO A 1 196 ? -19.944 -12.587 9.852 1.00 40.00 196 PRO A C 1
ATOM 1547 O O . PRO A 1 196 ? -20.327 -11.545 9.313 1.00 40.00 196 PRO A O 1
ATOM 1550 N N . GLN A 1 197 ? -19.880 -13.763 9.220 1.00 40.94 197 GLN A N 1
ATOM 1551 C CA . GLN A 1 197 ? -20.429 -14.014 7.890 1.00 40.94 197 GLN A CA 1
ATOM 1552 C C . GLN A 1 197 ? -21.866 -13.488 7.824 1.00 40.94 197 GLN A C 1
ATOM 1554 O O . GLN A 1 197 ? -22.672 -13.706 8.734 1.00 40.94 197 GLN A O 1
ATOM 1559 N N . ALA A 1 198 ? -22.149 -12.749 6.754 1.00 40.81 198 ALA A N 1
ATOM 1560 C CA . ALA A 1 198 ? -23.377 -12.006 6.544 1.00 40.81 198 ALA A CA 1
ATOM 1561 C C . ALA A 1 198 ? -24.626 -12.888 6.720 1.00 40.81 198 ALA A C 1
ATOM 1563 O O . ALA A 1 198 ? -25.059 -13.582 5.806 1.00 40.81 198 ALA A O 1
ATOM 1564 N N . SER A 1 199 ? -25.253 -12.798 7.890 1.00 39.25 199 SER A N 1
ATOM 1565 C CA . SER A 1 199 ? -26.674 -13.083 8.050 1.00 39.25 199 SER A CA 1
ATOM 1566 C C . SER A 1 199 ? -27.386 -11.765 8.375 1.00 39.25 199 SER A C 1
ATOM 1568 O O . SER A 1 199 ? -26.909 -10.977 9.200 1.00 39.25 199 SER A O 1
ATOM 1570 N N . PRO A 1 200 ? -28.507 -11.452 7.705 1.00 46.84 200 PRO A N 1
ATOM 1571 C CA . PRO A 1 200 ? -29.160 -10.163 7.841 1.00 46.84 200 PRO A CA 1
ATOM 1572 C C . PRO A 1 200 ? -30.065 -10.200 9.071 1.00 46.84 200 PRO A C 1
ATOM 1574 O O . PRO A 1 200 ? -31.268 -10.382 8.934 1.00 46.84 200 PRO A O 1
ATOM 1577 N N . LYS A 1 201 ? -29.513 -10.076 10.282 1.00 42.50 201 LYS A N 1
ATOM 1578 C CA . LYS A 1 201 ? -30.293 -9.765 11.494 1.00 42.50 201 LYS A CA 1
ATOM 1579 C C . LYS A 1 201 ? -29.372 -9.265 12.612 1.00 42.50 201 LYS A C 1
ATOM 1581 O O . LYS A 1 201 ? -28.641 -10.035 13.213 1.00 42.50 201 LYS A O 1
ATOM 1586 N N . LYS A 1 202 ? -29.484 -7.958 12.886 1.00 41.56 202 LYS A N 1
ATOM 1587 C CA . LYS A 1 202 ? -28.915 -7.199 14.020 1.00 41.56 202 LYS A CA 1
ATOM 1588 C C . LYS A 1 202 ? -27.382 -7.247 14.131 1.00 41.56 202 LYS A C 1
ATOM 1590 O O . LYS A 1 202 ? -26.805 -8.132 14.746 1.00 41.56 202 LYS A O 1
ATOM 1595 N N . ARG A 1 203 ? -26.725 -6.219 13.578 1.00 47.41 203 ARG A N 1
ATOM 1596 C CA . ARG A 1 203 ? -25.282 -5.992 13.738 1.00 47.41 203 ARG A CA 1
ATOM 1597 C C . ARG A 1 203 ? -24.981 -5.481 15.145 1.00 47.41 203 ARG A C 1
ATOM 1599 O O . ARG A 1 203 ? -25.151 -4.302 15.442 1.00 47.41 203 ARG A O 1
ATOM 1606 N N . THR A 1 204 ? -24.547 -6.387 16.009 1.00 41.09 204 THR A N 1
ATOM 1607 C CA . THR A 1 204 ? -23.902 -6.048 17.274 1.00 41.09 204 THR A CA 1
ATOM 1608 C C . THR A 1 204 ? -22.483 -5.595 16.965 1.00 41.09 204 THR A C 1
ATOM 1610 O O . THR A 1 204 ? -21.735 -6.291 16.285 1.00 41.09 204 THR A O 1
ATOM 1613 N N . ARG A 1 205 ? -22.126 -4.405 17.443 1.00 44.81 205 ARG A N 1
ATOM 1614 C CA . ARG A 1 205 ? -20.773 -3.862 17.365 1.00 44.81 205 ARG A CA 1
ATOM 1615 C C . ARG A 1 205 ? -19.786 -4.876 17.949 1.00 44.81 205 ARG A C 1
ATOM 1617 O O . ARG A 1 205 ? -19.903 -5.218 19.126 1.00 44.81 205 ARG A O 1
ATOM 1624 N N . THR A 1 206 ? -18.841 -5.369 17.149 1.00 39.41 206 THR A N 1
ATOM 1625 C CA . THR A 1 206 ? -17.827 -6.307 17.639 1.00 39.41 206 THR A CA 1
ATOM 1626 C C . THR A 1 206 ? -16.939 -5.568 18.630 1.00 39.41 206 THR A C 1
ATOM 1628 O O . THR A 1 206 ? -16.145 -4.703 18.264 1.00 39.41 206 THR A O 1
ATOM 1631 N N . LYS A 1 207 ? -17.109 -5.879 19.916 1.00 38.25 207 LYS A N 1
ATOM 1632 C CA . LYS A 1 207 ? -16.189 -5.460 20.967 1.00 38.25 207 LYS A CA 1
ATOM 1633 C C . LYS A 1 207 ? -14.848 -6.116 20.657 1.00 38.25 207 LYS A C 1
ATOM 1635 O O . LYS A 1 207 ? -14.709 -7.331 20.787 1.00 38.25 207 LYS A O 1
ATOM 1640 N N . VAL A 1 208 ? -13.885 -5.316 20.208 1.00 40.22 208 VAL A N 1
ATOM 1641 C CA . VAL A 1 208 ? -12.506 -5.766 20.024 1.00 40.22 208 VAL A CA 1
ATOM 1642 C C . VAL A 1 208 ? -12.005 -6.230 21.386 1.00 40.22 208 VAL A C 1
ATOM 1644 O O . VAL A 1 208 ? -11.818 -5.432 22.303 1.00 40.22 208 VAL A O 1
ATOM 1647 N N . THR A 1 209 ? -11.893 -7.546 21.545 1.00 33.22 209 THR A N 1
ATOM 1648 C CA . THR A 1 209 ? -11.397 -8.159 22.773 1.00 33.22 209 THR A CA 1
ATOM 1649 C C . THR A 1 209 ? -9.903 -8.339 22.590 1.00 33.22 209 THR A C 1
ATOM 1651 O O . THR A 1 209 ? -9.458 -9.183 21.819 1.00 33.22 209 THR A O 1
ATOM 1654 N N . ILE A 1 210 ? -9.131 -7.489 23.262 1.00 39.59 210 ILE A N 1
ATOM 1655 C CA . ILE A 1 210 ? -7.683 -7.632 23.375 1.00 39.59 210 ILE A CA 1
ATOM 1656 C C . ILE A 1 210 ? -7.446 -8.810 24.323 1.00 39.59 210 ILE A C 1
ATOM 1658 O O . ILE A 1 210 ? -7.522 -8.664 25.541 1.00 39.59 210 ILE A O 1
ATOM 1662 N N . SER A 1 211 ? -7.244 -10.004 23.776 1.00 32.53 211 SER A N 1
ATOM 1663 C CA . SER A 1 211 ? -6.835 -11.168 24.558 1.00 32.53 211 SER A CA 1
ATOM 1664 C C . SER A 1 211 ? -5.314 -11.171 24.682 1.00 32.53 211 SER A C 1
ATOM 1666 O O . SER A 1 211 ? -4.611 -11.572 23.755 1.00 32.53 211 SER A O 1
ATOM 1668 N N . ASN A 1 212 ? -4.810 -10.721 25.833 1.00 32.91 212 ASN A N 1
ATOM 1669 C CA . ASN A 1 212 ? -3.424 -10.949 26.229 1.00 32.91 212 ASN A CA 1
ATOM 1670 C C . ASN A 1 212 ? -3.245 -12.442 26.525 1.00 32.91 212 ASN A C 1
ATOM 1672 O O . ASN A 1 212 ? -3.675 -12.928 27.569 1.00 32.91 212 ASN A O 1
ATOM 1676 N N . THR A 1 213 ? -2.583 -13.184 25.640 1.00 34.59 213 THR A N 1
ATOM 1677 C CA . THR A 1 213 ? -1.994 -14.473 26.018 1.00 34.59 213 THR A CA 1
ATOM 1678 C C . THR A 1 213 ? -0.696 -14.197 26.769 1.00 34.59 213 THR A C 1
ATOM 1680 O O . THR A 1 213 ? 0.391 -14.236 26.196 1.00 34.59 213 THR A O 1
ATOM 1683 N N . MET A 1 214 ? -0.806 -13.877 28.061 1.00 29.45 214 MET A N 1
ATOM 1684 C CA . MET A 1 214 ? 0.327 -13.978 28.978 1.00 29.45 214 MET A CA 1
ATOM 1685 C C . MET A 1 214 ? 0.621 -15.463 29.189 1.00 29.45 214 MET A C 1
ATOM 1687 O O . MET A 1 214 ? -0.052 -16.131 29.971 1.00 29.45 214 MET A O 1
ATOM 1691 N N . SER A 1 215 ? 1.629 -15.995 28.500 1.00 30.59 215 SER A N 1
ATOM 1692 C CA . SER A 1 215 ? 2.237 -17.254 28.923 1.00 30.59 215 SER A CA 1
ATOM 1693 C C . SER A 1 215 ? 3.091 -16.944 30.155 1.00 30.59 215 SER A C 1
ATOM 1695 O O . SER A 1 215 ? 4.258 -16.577 30.036 1.00 30.59 215 SER A O 1
ATOM 1697 N N . MET A 1 216 ? 2.485 -17.012 31.344 1.00 26.30 216 MET A N 1
ATOM 1698 C CA . MET A 1 216 ? 3.208 -16.933 32.613 1.00 26.30 216 MET A CA 1
ATOM 1699 C C . MET A 1 216 ? 4.072 -18.185 32.776 1.00 26.30 216 MET A C 1
ATOM 1701 O O . MET A 1 216 ? 3.629 -19.184 33.325 1.00 26.30 216 MET A O 1
ATOM 1705 N N . ASN A 1 217 ? 5.318 -18.110 32.322 1.00 30.16 217 ASN A N 1
ATOM 1706 C CA . ASN A 1 217 ? 6.399 -18.903 32.894 1.00 30.16 217 ASN A CA 1
ATOM 1707 C C . ASN A 1 217 ? 7.330 -17.933 33.616 1.00 30.16 217 ASN A C 1
ATOM 1709 O O . ASN A 1 217 ? 8.323 -17.470 33.061 1.00 30.16 217 ASN A O 1
ATOM 1713 N N . VAL A 1 218 ? 6.965 -17.593 34.851 1.00 33.25 218 VAL A N 1
ATOM 1714 C CA . VAL A 1 218 ? 7.821 -16.864 35.784 1.00 33.25 218 VAL A CA 1
ATOM 1715 C C . VAL A 1 218 ? 7.845 -17.634 37.104 1.00 33.25 218 VAL A C 1
ATOM 1717 O O . VAL A 1 218 ? 6.813 -17.827 37.736 1.00 33.25 218 VAL A O 1
ATOM 1720 N N . LEU A 1 219 ? 9.065 -18.041 37.461 1.00 29.78 219 LEU A N 1
ATOM 1721 C CA . LEU A 1 219 ? 9.585 -18.425 38.776 1.00 29.78 219 LEU A CA 1
ATOM 1722 C C . LEU A 1 219 ? 9.007 -19.667 39.486 1.00 29.78 219 LEU A C 1
ATOM 1724 O O . LEU A 1 219 ? 7.954 -19.643 40.117 1.00 29.78 219 LEU A O 1
ATOM 1728 N N . ARG A 1 220 ? 9.854 -20.702 39.584 1.00 30.30 220 ARG A N 1
ATOM 1729 C CA . ARG A 1 220 ? 10.179 -21.269 40.899 1.00 30.30 220 ARG A CA 1
ATOM 1730 C C . ARG A 1 220 ? 11.627 -20.924 41.228 1.00 30.30 220 ARG A C 1
ATOM 1732 O O . ARG A 1 220 ? 12.540 -21.284 40.489 1.00 30.30 220 ARG A O 1
ATOM 1739 N N . ASP A 1 221 ? 11.764 -20.179 42.312 1.00 33.59 221 ASP A N 1
ATOM 1740 C CA . ASP A 1 221 ? 12.993 -19.721 42.933 1.00 33.59 221 ASP A CA 1
ATOM 1741 C C . ASP A 1 221 ? 13.944 -20.855 43.345 1.00 33.59 221 ASP A C 1
ATOM 1743 O O . ASP A 1 221 ? 13.535 -21.884 43.876 1.00 33.59 221 ASP A O 1
ATOM 1747 N N . SER A 1 222 ? 15.224 -20.606 43.074 1.00 36.69 222 SER A N 1
ATOM 1748 C CA . SER A 1 222 ? 16.310 -20.468 44.051 1.00 36.69 222 SER A CA 1
ATOM 1749 C C . SER A 1 222 ? 16.437 -21.469 45.217 1.00 36.69 222 SER A C 1
ATOM 1751 O O . SER A 1 222 ? 15.590 -21.564 46.094 1.00 36.69 222 SER A O 1
ATOM 1753 N N . GLN A 1 223 ? 17.654 -22.023 45.296 1.00 36.28 223 GLN A N 1
ATOM 1754 C CA . GLN A 1 223 ? 18.389 -22.448 46.498 1.00 36.28 223 GLN A CA 1
ATOM 1755 C C . GLN A 1 223 ? 17.939 -23.713 47.248 1.00 36.28 223 GLN A C 1
ATOM 1757 O O . GLN A 1 223 ? 17.044 -23.708 48.082 1.00 36.28 223 GLN A O 1
ATOM 1762 N N . THR A 1 224 ? 18.762 -24.755 47.114 1.00 32.78 224 THR A N 1
ATOM 1763 C CA . THR A 1 224 ? 19.256 -25.510 48.274 1.00 32.78 224 THR A CA 1
ATOM 1764 C C . THR A 1 224 ? 20.771 -25.661 48.141 1.00 32.78 224 THR A C 1
ATOM 1766 O O . THR A 1 224 ? 21.278 -26.551 47.470 1.00 32.78 224 THR A O 1
ATOM 1769 N N . SER A 1 225 ? 21.516 -24.754 48.775 1.00 44.22 225 SER A N 1
ATOM 1770 C CA . SER A 1 225 ? 22.773 -25.147 49.403 1.00 44.22 225 SER A CA 1
ATOM 1771 C C . SER A 1 225 ? 22.408 -25.779 50.741 1.00 44.22 225 SER A C 1
ATOM 1773 O O . SER A 1 225 ? 21.747 -25.120 51.540 1.00 44.22 225 SER A O 1
ATOM 1775 N N . ASN A 1 226 ? 22.831 -27.012 50.999 1.00 39.78 226 ASN A N 1
ATOM 1776 C CA . ASN A 1 226 ? 23.147 -27.442 52.356 1.00 39.78 226 ASN A CA 1
ATOM 1777 C C . ASN A 1 226 ? 24.147 -28.600 52.327 1.00 39.78 226 ASN A C 1
ATOM 1779 O O . ASN A 1 226 ? 23.981 -29.579 51.605 1.00 39.78 226 ASN A O 1
ATOM 1783 N N . ASN A 1 227 ? 25.194 -28.396 53.121 1.00 44.31 227 ASN A N 1
ATOM 1784 C CA . ASN A 1 227 ? 26.283 -29.300 53.460 1.00 44.31 227 ASN A CA 1
ATOM 1785 C C . ASN A 1 227 ? 25.815 -30.619 54.092 1.00 44.31 227 ASN A C 1
ATOM 1787 O O . ASN A 1 227 ? 24.729 -30.660 54.669 1.00 44.31 227 ASN A O 1
ATOM 1791 N N . SER A 1 228 ? 26.755 -31.578 54.114 1.00 46.03 228 SER A N 1
ATOM 1792 C CA . SER A 1 228 ? 26.957 -32.778 54.968 1.00 46.03 228 SER A CA 1
ATOM 1793 C C . SER A 1 228 ? 27.025 -34.061 54.121 1.00 46.03 228 SER A C 1
ATOM 1795 O O . SER A 1 228 ? 26.125 -34.304 53.328 1.00 46.03 228 SER A O 1
ATOM 1797 N N . SER A 1 229 ? 28.078 -34.887 54.146 1.00 51.84 229 SER A N 1
ATOM 1798 C CA . SER A 1 229 ? 29.240 -35.058 55.036 1.00 51.84 229 SER A CA 1
ATOM 1799 C C . SER A 1 229 ? 30.446 -35.575 54.252 1.00 51.84 229 SER A C 1
ATOM 1801 O O . SER A 1 229 ? 30.228 -36.159 53.168 1.00 51.84 229 SER A O 1
#

Secondary structure (DSSP, 8-state):
-HHHHTT-TT--EEEESS--HHHHHHHHHHHSPPSS-SS-S-TT--EEEE----SS--TTHHHHHHHHHHHTTT--SEEEEEEE-HHHHHHHHHH-TT-SEEEEEEETT--HHHHHHHHHH-TT--EEE---SS-TT-----EEEHHHH----TTS-TTS-----TTTTT--EEE-EEEPPTTS----------PPP--SS----------------------------